Protein AF-0000000084720442 (afdb_homodimer)

pLDDT: mean 83.62, std 16.57, range [26.78, 98.69]

Organism: Cystobacter fuscus (strain ATCC 25194 / DSM 2262 / NBRC 100088 / M29) (NCBI:txid1242864)

Nearest PDB structures (foldseek):
  5vpj-assembly1_D  TM=8.634E-01  e=2.086E-09  Actinomadura verrucosospora
  5vpj-assembly1_A  TM=8.538E-01  e=2.209E-09  Actinomadura verrucosospora
  5vpj-assembly2_G  TM=8.419E-01  e=2.620E-09  Actinomadura verrucosospora
  5vpj-assembly2_F  TM=8.514E-01  e=4.377E-09  Actinomadura verrucosospora
  5vpj-assembly3_L  TM=8.498E-01  e=4.633E-09  Actinomadura verrucosospora

Foldseek 3Di:
DPPPQDWFAWDKDKDFAAPVQADPVQWRDPVCVVVVVVVRVQVLCVVLVVHVVVLVVVQKDKDWDDKDKDFDATDGHGFMKMKIKTWTDDDQQFQKTKMKIWIAGPVPRHTGMIMMTIIGIAHNVPPRDRGDPPVVVVSVVSSRVVRNVHDHDDPVVCVCRVVPHPPD/DPPPQPFFAWDKDKDFAAPVQADPVQWRDPVCVVVVVVVRVQVLCVVLVVHVVVLVVVQKDKDWDDKDKDFDATDGHGFMKMKIKTWTDDDQQFQKTKMKIWIATPVPRHTGMIMMTIIGIAHNVPPRDRGDDPVVVVSVVSSRVVRNVHHHDDPVVCPCRVPPHPPD

Structure (mmCIF, N/CA/C/O backbone):
data_AF-0000000084720442-model_v1
#
loop_
_entity.id
_entity.type
_entity.pdbx_description
1 polymer 'Thioesterase superfamily'
#
loop_
_atom_site.group_PDB
_atom_site.id
_atom_site.type_symbol
_atom_site.label_atom_id
_atom_site.label_alt_id
_atom_site.label_comp_id
_atom_site.label_asym_id
_atom_site.label_entity_id
_atom_site.label_seq_id
_atom_site.pdbx_PDB_ins_code
_atom_site.Cartn_x
_atom_site.Cartn_y
_atom_site.Cartn_z
_atom_site.occupancy
_atom_site.B_iso_or_equiv
_atom_site.auth_seq_id
_atom_site.auth_comp_id
_atom_site.auth_asym_id
_atom_site.auth_atom_id
_atom_site.pdbx_PDB_model_num
ATOM 1 N N . MET A 1 1 ? 3.273 -23.109 18.625 1 28.7 1 MET A N 1
ATOM 2 C CA . MET A 1 1 ? 4.43 -23.203 17.734 1 28.7 1 MET A CA 1
ATOM 3 C C . MET A 1 1 ? 4.387 -22.125 16.656 1 28.7 1 MET A C 1
ATOM 5 O O . MET A 1 1 ? 3.365 -21.953 15.992 1 28.7 1 MET A O 1
ATOM 9 N N . SER A 1 2 ? 4.965 -21 16.734 1 39.41 2 SER A N 1
ATOM 10 C CA . SER A 1 2 ? 5.027 -19.922 15.742 1 39.41 2 SER A CA 1
ATOM 11 C C . SER A 1 2 ? 5.176 -20.469 14.328 1 39.41 2 SER A C 1
ATOM 13 O O . SER A 1 2 ? 6.176 -21.125 14.016 1 39.41 2 SER A O 1
ATOM 15 N N . THR A 1 3 ? 4.277 -21.047 13.766 1 45.84 3 THR A N 1
ATOM 16 C CA . THR A 1 3 ? 4.449 -21.703 12.469 1 45.84 3 THR A CA 1
ATOM 17 C C . THR A 1 3 ? 5.27 -20.828 11.531 1 45.84 3 THR A C 1
ATOM 19 O O . THR A 1 3 ? 4.844 -19.719 11.172 1 45.84 3 THR A O 1
ATOM 22 N N . SER A 1 4 ? 6.551 -20.906 11.711 1 50.69 4 SER A N 1
ATOM 23 C CA . SER A 1 4 ? 7.562 -20.234 10.906 1 50.69 4 SER A CA 1
ATOM 24 C C . SER A 1 4 ? 7.254 -20.344 9.414 1 50.69 4 SER A C 1
ATOM 26 O O . SER A 1 4 ? 7.203 -21.453 8.867 1 50.69 4 SER A O 1
ATOM 28 N N . VAL A 1 5 ? 6.43 -19.406 8.93 1 56.97 5 VAL A N 1
ATOM 29 C CA . VAL A 1 5 ? 6.25 -19.375 7.48 1 56.97 5 VAL A CA 1
ATOM 30 C C . VAL A 1 5 ? 7.598 -19.531 6.785 1 56.97 5 VAL A C 1
ATOM 32 O O . VAL A 1 5 ? 8.547 -18.797 7.082 1 56.97 5 VAL A O 1
ATOM 35 N N . GLN A 1 6 ? 7.852 -20.719 6.281 1 64.62 6 GLN A N 1
ATOM 36 C CA . GLN A 1 6 ? 9.086 -20.969 5.551 1 64.62 6 GLN A CA 1
ATOM 37 C C . GLN A 1 6 ? 9.125 -20.172 4.246 1 64.62 6 GLN A C 1
ATOM 39 O O . GLN A 1 6 ? 8.188 -20.219 3.455 1 64.62 6 GLN A O 1
ATOM 44 N N . VAL A 1 7 ? 9.922 -19.062 4.32 1 68.06 7 VAL A N 1
ATOM 45 C CA . VAL A 1 7 ? 10.102 -18.359 3.053 1 68.06 7 VAL A CA 1
ATOM 46 C C . VAL A 1 7 ? 11.062 -19.141 2.16 1 68.06 7 VAL A C 1
ATOM 48 O O . VAL A 1 7 ? 12.156 -19.516 2.592 1 68.06 7 VAL A O 1
ATOM 51 N N . LEU A 1 8 ? 10.469 -19.609 1.049 1 80.5 8 LEU A N 1
ATOM 52 C CA . LEU A 1 8 ? 11.227 -20.297 0.009 1 80.5 8 LEU A CA 1
ATOM 53 C C . LEU A 1 8 ? 12.141 -19.328 -0.733 1 80.5 8 LEU A C 1
ATOM 55 O O . LEU A 1 8 ? 12.352 -18.203 -0.292 1 80.5 8 LEU A O 1
ATOM 59 N N . GLY A 1 9 ? 12.766 -19.75 -1.812 1 94.5 9 GLY A N 1
ATOM 60 C CA . GLY A 1 9 ? 13.523 -18.891 -2.697 1 94.5 9 GLY A CA 1
ATOM 61 C C . GLY A 1 9 ? 12.688 -17.797 -3.334 1 94.5 9 GLY A C 1
ATOM 62 O O . GLY A 1 9 ? 11.477 -17.734 -3.109 1 94.5 9 GLY A O 1
ATOM 63 N N . TYR A 1 10 ? 13.375 -16.859 -3.877 1 96.5 10 TYR A N 1
ATOM 64 C CA . TYR A 1 10 ? 12.656 -15.758 -4.508 1 96.5 10 TYR A CA 1
ATOM 65 C C . TYR A 1 10 ? 12.938 -15.711 -6.004 1 96.5 10 TYR A C 1
ATOM 67 O O . TYR A 1 10 ? 14.023 -16.094 -6.453 1 96.5 10 TYR A O 1
ATOM 75 N N . HIS A 1 11 ? 11.922 -15.258 -6.793 1 97.25 11 HIS A N 1
ATOM 76 C CA . HIS A 1 11 ? 12.016 -14.969 -8.219 1 97.25 11 HIS A CA 1
ATOM 77 C C . HIS A 1 11 ? 12.32 -13.5 -8.469 1 97.25 11 HIS A C 1
ATOM 79 O O . HIS A 1 11 ? 11.805 -12.625 -7.77 1 97.25 11 HIS A O 1
ATOM 85 N N . GLU A 1 12 ? 13.125 -13.211 -9.469 1 98.44 12 GLU A N 1
ATOM 86 C CA . GLU A 1 12 ? 13.531 -11.836 -9.758 1 98.44 12 GLU A CA 1
ATOM 87 C C . GLU A 1 12 ? 12.891 -11.328 -11.047 1 98.44 12 GLU A C 1
ATOM 89 O O . GLU A 1 12 ? 12.914 -12.016 -12.07 1 98.44 12 GLU A O 1
ATOM 94 N N . THR A 1 13 ? 12.336 -10.211 -10.992 1 98.44 13 THR A N 1
ATOM 95 C CA . THR A 1 13 ? 11.797 -9.492 -12.141 1 98.44 13 THR A CA 1
ATOM 96 C C . THR A 1 13 ? 12.508 -8.148 -12.32 1 98.44 13 THR A C 1
ATOM 98 O O . THR A 1 13 ? 12.398 -7.266 -11.469 1 98.44 13 THR A O 1
ATOM 101 N N . PRO A 1 14 ? 13.195 -7.957 -13.43 1 98.31 14 PRO A N 1
ATOM 102 C CA . PRO A 1 14 ? 13.891 -6.684 -13.664 1 98.31 14 PRO A CA 1
ATOM 103 C C . PRO A 1 14 ? 12.93 -5.531 -13.93 1 98.31 14 PRO A C 1
ATOM 105 O O . PRO A 1 14 ? 11.805 -5.754 -14.391 1 98.31 14 PRO A O 1
ATOM 108 N N . GLY A 1 15 ? 13.422 -4.352 -13.539 1 97.75 15 GLY A N 1
ATOM 109 C CA . GLY A 1 15 ? 12.695 -3.123 -13.812 1 97.75 15 GLY A CA 1
ATOM 110 C C . GLY A 1 15 ? 13.586 -1.896 -13.844 1 97.75 15 GLY A C 1
ATOM 111 O O . GLY A 1 15 ? 14.781 -1.985 -13.555 1 97.75 15 GLY A O 1
ATOM 112 N N . ARG A 1 16 ? 12.977 -0.759 -14.305 1 98.06 16 ARG A N 1
ATOM 113 C CA . ARG A 1 16 ? 13.625 0.551 -14.336 1 98.06 16 ARG A CA 1
ATOM 114 C C . ARG A 1 16 ? 12.633 1.655 -13.969 1 98.06 16 ARG A C 1
ATOM 116 O O . ARG A 1 16 ? 11.492 1.649 -14.438 1 98.06 16 ARG A O 1
ATOM 123 N N . VAL A 1 17 ? 13.156 2.537 -13.148 1 98.31 17 VAL A N 1
ATOM 124 C CA . VAL A 1 17 ? 12.273 3.641 -12.781 1 98.31 17 VAL A CA 1
ATOM 125 C C . VAL A 1 17 ? 12.039 4.539 -13.984 1 98.31 17 VAL A C 1
ATOM 127 O O . VAL A 1 17 ? 12.977 5.125 -14.531 1 98.31 17 VAL A O 1
ATOM 130 N N . ARG A 1 18 ? 10.844 4.746 -14.359 1 97.25 18 ARG A N 1
ATOM 131 C CA . ARG A 1 18 ? 10.469 5.508 -15.547 1 97.25 18 ARG A CA 1
ATOM 132 C C . ARG A 1 18 ? 10.266 6.98 -15.211 1 97.25 18 ARG A C 1
ATOM 134 O O . ARG A 1 18 ? 10.047 7.332 -14.055 1 97.25 18 ARG A O 1
ATOM 141 N N . PHE A 1 19 ? 10.203 7.785 -16.25 1 95.94 19 PHE A N 1
ATOM 142 C CA . PHE A 1 19 ? 10.062 9.234 -16.125 1 95.94 19 PHE A CA 1
ATOM 143 C C . PHE A 1 19 ? 8.766 9.594 -15.422 1 95.94 19 PHE A C 1
ATOM 145 O O . PHE A 1 19 ? 8.742 10.469 -14.555 1 95.94 19 PHE A O 1
ATOM 152 N N . GLY A 1 20 ? 7.648 9.008 -15.695 1 94.75 20 GLY A N 1
ATOM 153 C CA . GLY A 1 20 ? 6.332 9.312 -15.164 1 94.75 20 GLY A CA 1
ATOM 154 C C . GLY A 1 20 ? 6.094 8.727 -13.781 1 94.75 20 GLY A C 1
ATOM 155 O O . GLY A 1 20 ? 5.016 8.891 -13.211 1 94.75 20 GLY A O 1
ATOM 156 N N . GLU A 1 21 ? 7.094 8.109 -13.203 1 96.38 21 GLU A N 1
ATOM 157 C CA . GLU A 1 21 ? 6.898 7.395 -11.953 1 96.38 21 GLU A CA 1
ATOM 158 C C . GLU A 1 21 ? 7.543 8.141 -10.781 1 96.38 21 GLU A C 1
ATOM 160 O O . GLU A 1 21 ? 7.461 7.699 -9.633 1 96.38 21 GLU A O 1
ATOM 165 N N . VAL A 1 22 ? 8.234 9.281 -11.008 1 95.94 22 VAL A N 1
ATOM 166 C CA . VAL A 1 22 ? 8.977 9.945 -9.945 1 95.94 22 VAL A CA 1
ATOM 167 C C . VAL A 1 22 ? 8.195 11.156 -9.453 1 95.94 22 VAL A C 1
ATOM 169 O O . VAL A 1 22 ? 7.363 11.703 -10.18 1 95.94 22 VAL A O 1
ATOM 172 N N . ASP A 1 23 ? 8.391 11.508 -8.211 1 91.81 23 ASP A N 1
ATOM 173 C CA . ASP A 1 23 ? 7.738 12.672 -7.613 1 91.81 23 ASP A CA 1
ATOM 174 C C . ASP A 1 23 ? 8.547 13.938 -7.859 1 91.81 23 ASP A C 1
ATOM 176 O O . ASP A 1 23 ? 9.5 13.93 -8.648 1 91.81 23 ASP A O 1
ATOM 180 N N . ARG A 1 24 ? 8.086 15.031 -7.254 1 86.94 24 ARG A N 1
ATOM 181 C CA . ARG A 1 24 ? 8.688 16.344 -7.484 1 86.94 24 ARG A CA 1
ATOM 182 C C . ARG A 1 24 ? 10.156 16.344 -7.086 1 86.94 24 ARG A C 1
ATOM 184 O O . ARG A 1 24 ? 10.922 17.203 -7.547 1 86.94 24 ARG A O 1
ATOM 191 N N . TYR A 1 25 ? 10.57 15.367 -6.289 1 86 25 TYR A N 1
ATOM 192 C CA . TYR A 1 25 ? 11.953 15.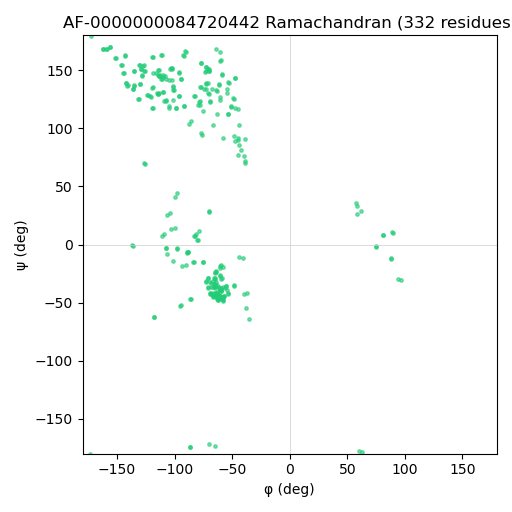328 -5.812 1 86 25 TYR A CA 1
ATOM 193 C C . TYR A 1 25 ? 12.797 14.383 -6.656 1 86 25 TYR A C 1
ATOM 195 O O . TYR A 1 25 ? 14 14.242 -6.43 1 86 25 TYR A O 1
ATOM 203 N N . GLY A 1 26 ? 12.156 13.711 -7.594 1 92.44 26 GLY A N 1
ATOM 204 C CA . GLY A 1 26 ? 12.867 12.812 -8.484 1 92.44 26 GLY A CA 1
ATOM 205 C C . GLY A 1 26 ? 12.961 11.398 -7.949 1 92.44 26 GLY A C 1
ATOM 206 O O . GLY A 1 26 ? 13.742 10.586 -8.461 1 92.44 26 GLY A O 1
ATOM 207 N N . TYR A 1 27 ? 12.258 11.133 -6.93 1 94 27 TYR A N 1
ATOM 208 C CA . TYR A 1 27 ? 12.242 9.797 -6.348 1 94 27 TYR A CA 1
ATOM 209 C C . TYR A 1 27 ? 11.055 8.992 -6.867 1 94 27 TYR A C 1
ATOM 211 O O . TYR A 1 27 ? 10.008 9.555 -7.199 1 94 27 TYR A O 1
ATOM 219 N N . LEU A 1 28 ? 11.258 7.691 -6.977 1 97.25 28 LEU A N 1
ATOM 220 C CA . LEU A 1 28 ? 10.102 6.84 -7.219 1 97.25 28 LEU A CA 1
ATOM 221 C C . LEU A 1 28 ? 8.992 7.129 -6.215 1 97.25 28 LEU A C 1
ATOM 223 O O . LEU A 1 28 ? 9.18 6.969 -5.008 1 97.25 28 LEU A O 1
ATOM 227 N N . TRP A 1 29 ? 7.898 7.539 -6.73 1 96.44 29 TRP A N 1
ATOM 228 C CA . TRP A 1 29 ? 6.742 7.812 -5.883 1 96.44 29 TRP A CA 1
ATOM 229 C C . TRP A 1 29 ? 6.289 6.547 -5.16 1 96.44 29 TRP A C 1
ATOM 231 O O . TRP A 1 29 ? 6.242 5.469 -5.754 1 96.44 29 TRP A O 1
ATOM 241 N N . HIS A 1 30 ? 5.957 6.648 -3.91 1 96.19 30 HIS A N 1
ATOM 242 C CA . HIS A 1 30 ? 5.656 5.5 -3.062 1 96.19 30 HIS A CA 1
ATOM 243 C C . HIS A 1 30 ? 4.469 4.707 -3.607 1 96.19 30 HIS A C 1
ATOM 245 O O . HIS A 1 30 ? 4.383 3.494 -3.406 1 96.19 30 HIS A O 1
ATOM 251 N N . GLY A 1 31 ? 3.604 5.293 -4.297 1 95.62 31 GLY A N 1
ATOM 252 C CA . GLY A 1 31 ? 2.4 4.645 -4.793 1 95.62 31 GLY A CA 1
ATOM 253 C C . GLY A 1 31 ? 2.662 3.717 -5.965 1 95.62 31 GLY A C 1
ATOM 254 O O . GLY A 1 31 ? 1.821 2.879 -6.301 1 95.62 31 GLY A O 1
ATOM 255 N N . HIS A 1 32 ? 3.764 3.814 -6.566 1 96.88 32 HIS A N 1
ATOM 256 C CA . HIS A 1 32 ? 4.031 3.014 -7.754 1 96.88 32 HIS A CA 1
ATOM 257 C C . HIS A 1 32 ? 4.625 1.657 -7.383 1 96.88 32 HIS A C 1
ATOM 259 O O . HIS A 1 32 ? 4.785 0.789 -8.242 1 96.88 32 HIS A O 1
ATOM 265 N N . ALA A 1 33 ? 4.922 1.473 -6.102 1 96.62 33 ALA A N 1
ATOM 266 C CA . ALA A 1 33 ? 5.48 0.201 -5.645 1 96.62 33 ALA A CA 1
ATOM 267 C C . ALA A 1 33 ? 4.582 -0.966 -6.039 1 96.62 33 ALA A C 1
ATOM 269 O O . ALA A 1 33 ? 5.07 -2.029 -6.434 1 96.62 33 ALA A O 1
ATOM 270 N N . LEU A 1 34 ? 3.312 -0.755 -6.012 1 96.88 34 LEU A N 1
ATOM 271 C CA . LEU A 1 34 ? 2.361 -1.84 -6.227 1 96.88 34 LEU A CA 1
ATOM 272 C C . LEU A 1 34 ? 2.371 -2.293 -7.684 1 96.88 34 LEU A C 1
ATOM 274 O O . LEU A 1 34 ? 2.107 -3.461 -7.977 1 96.88 34 LEU A O 1
ATOM 278 N N . ALA A 1 35 ? 2.695 -1.39 -8.594 1 96.81 35 ALA A N 1
ATOM 279 C CA . ALA A 1 35 ? 2.842 -1.796 -9.984 1 96.81 35 ALA A CA 1
ATOM 280 C C . ALA A 1 35 ? 4.008 -2.766 -10.156 1 96.81 35 ALA A C 1
ATOM 282 O O . ALA A 1 35 ? 3.934 -3.703 -10.953 1 96.81 35 ALA A O 1
ATOM 283 N N . TYR A 1 36 ? 5.047 -2.568 -9.406 1 98.19 36 TYR A N 1
ATOM 284 C CA . TYR A 1 36 ? 6.184 -3.482 -9.438 1 98.19 36 TYR A CA 1
ATOM 285 C C . TYR A 1 36 ? 5.812 -4.832 -8.836 1 98.19 36 TYR A C 1
ATOM 287 O O . TYR A 1 36 ? 6.215 -5.879 -9.352 1 98.19 36 TYR A O 1
ATOM 295 N N . PHE A 1 37 ? 5.066 -4.758 -7.742 1 97.81 37 PHE A N 1
ATOM 296 C CA . PHE A 1 37 ? 4.59 -6 -7.145 1 97.81 37 PHE A CA 1
ATOM 297 C C . PHE A 1 37 ? 3.76 -6.801 -8.141 1 97.81 37 PHE A C 1
ATOM 299 O O . PHE A 1 37 ? 3.947 -8.008 -8.289 1 97.81 37 PHE A O 1
ATOM 306 N N . GLU A 1 38 ? 2.863 -6.152 -8.773 1 95.94 38 GLU A N 1
ATOM 307 C CA . GLU A 1 38 ? 1.99 -6.816 -9.734 1 95.94 38 GLU A CA 1
ATOM 308 C C . GLU A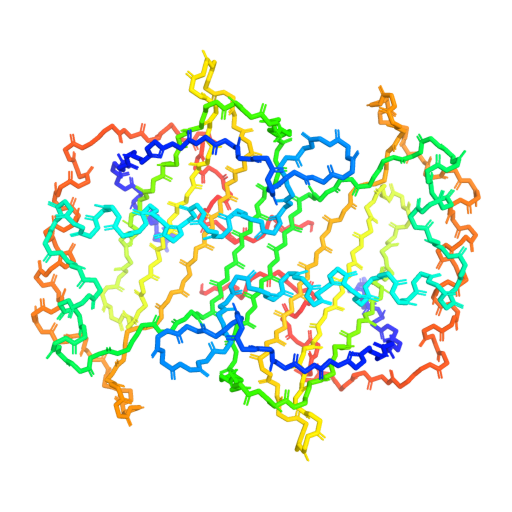 1 38 ? 2.793 -7.414 -10.891 1 95.94 38 GLU A C 1
ATOM 310 O O . GLU A 1 38 ? 2.529 -8.539 -11.32 1 95.94 38 GLU A O 1
ATOM 315 N N . ALA A 1 39 ? 3.723 -6.676 -11.406 1 96.31 39 ALA A N 1
ATOM 316 C CA . ALA A 1 39 ? 4.57 -7.168 -12.484 1 96.31 39 ALA A CA 1
ATOM 317 C C . ALA A 1 39 ? 5.336 -8.414 -12.055 1 96.31 39 ALA A C 1
ATOM 319 O O . ALA A 1 39 ? 5.496 -9.359 -12.836 1 96.31 39 ALA A O 1
ATOM 320 N N . ALA A 1 40 ? 5.797 -8.406 -10.844 1 97.31 40 ALA A N 1
ATOM 321 C CA . ALA A 1 40 ? 6.543 -9.555 -10.328 1 97.31 40 ALA A CA 1
ATOM 322 C C . ALA A 1 40 ? 5.641 -10.781 -10.195 1 97.31 40 ALA A C 1
ATOM 324 O O . ALA A 1 40 ? 6.055 -11.898 -10.516 1 97.31 40 ALA A O 1
ATOM 325 N N . ARG A 1 41 ? 4.465 -10.586 -9.664 1 94.75 41 ARG A N 1
ATOM 326 C CA . ARG A 1 41 ? 3.523 -11.695 -9.586 1 94.75 41 ARG A CA 1
ATOM 327 C C . ARG A 1 41 ? 3.246 -12.273 -10.977 1 94.75 41 ARG A C 1
ATOM 329 O O . ARG A 1 41 ? 3.221 -13.5 -11.148 1 94.75 41 ARG A O 1
ATOM 336 N N . ALA A 1 42 ? 3.039 -11.422 -11.953 1 92.94 42 ALA A N 1
ATOM 337 C CA . ALA A 1 42 ? 2.775 -11.859 -13.32 1 92.94 42 ALA A CA 1
ATOM 338 C C . ALA A 1 42 ? 3.971 -12.617 -13.891 1 92.94 42 ALA A C 1
ATOM 340 O O . ALA A 1 42 ? 3.803 -13.641 -14.562 1 92.94 42 ALA A O 1
ATOM 341 N N . ASP A 1 43 ? 5.125 -12.117 -13.641 1 95.5 43 ASP A N 1
ATOM 342 C CA . ASP A 1 43 ? 6.348 -12.758 -14.117 1 95.5 43 ASP A CA 1
ATOM 343 C C . ASP A 1 43 ? 6.512 -14.148 -13.516 1 95.5 43 ASP A C 1
ATOM 345 O O . ASP A 1 43 ? 6.805 -15.109 -14.227 1 95.5 43 ASP A O 1
ATOM 349 N N . LEU A 1 44 ? 6.34 -14.25 -12.227 1 94.25 44 LEU A N 1
ATOM 350 C CA . LEU A 1 44 ? 6.395 -15.539 -11.539 1 94.25 44 LEU A CA 1
ATOM 351 C C . LEU A 1 44 ? 5.363 -16.5 -12.117 1 94.25 44 LEU A C 1
ATOM 353 O O . LEU A 1 44 ? 5.664 -17.672 -12.344 1 94.25 44 LEU A O 1
ATOM 357 N N . ALA A 1 45 ? 4.188 -16.016 -12.305 1 90.19 45 ALA A N 1
ATOM 358 C CA . ALA A 1 45 ? 3.123 -16.828 -12.875 1 90.19 45 ALA A CA 1
ATOM 359 C C . ALA A 1 45 ? 3.514 -17.359 -14.25 1 90.19 45 ALA A C 1
ATOM 361 O O . ALA A 1 45 ? 3.285 -18.531 -14.562 1 90.19 45 ALA A O 1
ATOM 362 N N . ARG A 1 46 ? 4.051 -16.5 -15.086 1 89.94 46 ARG A N 1
ATOM 363 C CA . ARG A 1 46 ? 4.469 -16.891 -16.422 1 89.94 46 ARG A CA 1
ATOM 364 C C . ARG A 1 46 ? 5.535 -17.984 -16.359 1 89.94 46 ARG A C 1
ATOM 366 O O . ARG A 1 46 ? 5.52 -18.922 -17.156 1 89.94 46 ARG A O 1
ATOM 373 N N . ARG A 1 47 ? 6.367 -17.828 -15.438 1 90.56 47 ARG A N 1
ATOM 374 C CA . ARG A 1 47 ? 7.461 -18.781 -15.289 1 90.56 47 ARG A CA 1
ATOM 375 C C . ARG A 1 47 ? 6.941 -20.156 -14.844 1 90.56 47 ARG A C 1
ATOM 377 O O . ARG A 1 47 ? 7.484 -21.188 -15.234 1 90.56 47 ARG A O 1
ATOM 384 N N . THR A 1 48 ? 5.863 -20.156 -14.047 1 87.19 48 THR A N 1
ATOM 385 C CA . THR A 1 48 ? 5.391 -21.391 -13.438 1 87.19 48 THR A CA 1
ATOM 386 C C . THR A 1 48 ? 4.082 -21.844 -14.078 1 87.19 48 THR A C 1
ATOM 388 O O . THR A 1 48 ? 3.43 -22.766 -13.586 1 87.19 48 THR A O 1
ATOM 391 N N . ARG A 1 49 ? 3.654 -21.25 -15.133 1 74.5 49 ARG A N 1
ATOM 392 C CA . ARG A 1 49 ? 2.42 -21.547 -15.852 1 74.5 49 ARG A CA 1
ATOM 393 C C . ARG A 1 49 ? 1.205 -21.391 -14.945 1 74.5 49 ARG A C 1
ATOM 395 O O . ARG A 1 49 ? 0.293 -22.219 -14.961 1 74.5 49 ARG A O 1
ATOM 402 N N . LEU A 1 50 ? 1.305 -20.531 -13.891 1 66.12 50 LEU A N 1
ATOM 403 C CA . LEU A 1 50 ? 0.204 -20.109 -13.023 1 66.12 50 LEU A CA 1
ATOM 404 C C . LEU A 1 50 ? -0.343 -18.75 -13.445 1 66.12 50 LEU A C 1
ATOM 406 O O . LEU A 1 50 ? -0.786 -17.969 -12.609 1 66.12 50 LEU A O 1
ATOM 410 N N . SER A 1 51 ? -0.525 -18.547 -14.695 1 61.19 51 SER A N 1
ATOM 411 C CA . SER A 1 51 ? -0.935 -17.203 -15.07 1 61.19 51 SER A CA 1
ATOM 412 C C . SER A 1 51 ? -2.342 -16.891 -14.57 1 61.19 51 SER A C 1
ATOM 414 O O . SER A 1 51 ? -3.162 -17.797 -14.414 1 61.19 51 SER A O 1
ATOM 416 N N . VAL A 1 52 ? -2.418 -15.695 -13.984 1 56.84 52 VAL A N 1
ATOM 417 C CA . VAL A 1 52 ? -3.723 -15.188 -13.57 1 56.84 52 VAL A CA 1
ATOM 418 C C . VAL A 1 52 ? -4.781 -15.594 -14.594 1 56.84 52 VAL A C 1
ATOM 420 O O . VAL A 1 52 ? -5.895 -15.984 -14.227 1 56.84 52 VAL A O 1
ATOM 423 N N . SER A 1 53 ? -4.391 -15.477 -15.797 1 57.41 53 SER A N 1
ATOM 424 C CA . SER A 1 53 ? -5.301 -15.867 -16.859 1 57.41 53 SER A CA 1
ATOM 425 C C . SER A 1 53 ? -5.758 -17.312 -16.703 1 57.41 53 SER A C 1
ATOM 427 O O . SER A 1 53 ? -6.918 -17.641 -16.953 1 57.41 53 SER A O 1
ATOM 429 N N . GLU A 1 54 ? -4.855 -18.125 -16.266 1 61.47 54 GLU A N 1
ATOM 430 C CA . GLU A 1 54 ? -5.219 -19.531 -16.078 1 61.47 54 GLU A CA 1
ATOM 431 C C . GLU A 1 54 ? -6.113 -19.703 -14.859 1 61.47 54 GLU A C 1
ATOM 433 O O . GLU A 1 54 ? -6.992 -20.578 -14.852 1 61.47 54 GLU A O 1
ATOM 438 N N . LEU A 1 55 ? -5.801 -18.812 -13.953 1 61.81 55 LEU A N 1
ATOM 439 C CA . LEU A 1 55 ? -6.668 -18.844 -12.781 1 61.81 55 LEU A CA 1
ATOM 440 C C . LEU A 1 55 ? -8.086 -18.422 -13.148 1 61.81 55 LEU A C 1
ATOM 442 O O . LEU A 1 55 ? -9.062 -18.984 -12.648 1 61.81 55 LEU A O 1
ATOM 446 N N . LEU A 1 56 ? -8.086 -17.5 -14.023 1 59.19 56 LEU A N 1
ATOM 447 C CA . LEU A 1 56 ? -9.375 -17.047 -14.523 1 59.19 56 LEU A CA 1
ATOM 448 C C . LEU A 1 56 ? -10.102 -18.156 -15.266 1 59.19 56 LEU A C 1
ATOM 450 O O . LEU A 1 56 ? -11.328 -18.234 -15.219 1 59.19 56 LEU A O 1
ATOM 454 N N . GLU A 1 57 ? -9.414 -18.984 -15.883 1 59.66 57 GLU A N 1
ATOM 455 C CA . GLU A 1 57 ? -10.008 -20.109 -16.578 1 59.66 57 GLU A CA 1
ATOM 456 C C . GLU A 1 57 ? -10.773 -21.016 -15.617 1 59.66 57 GLU A C 1
ATOM 458 O O . GLU A 1 57 ? -11.734 -21.688 -16.016 1 59.66 57 GLU A O 1
ATOM 463 N N . PHE A 1 58 ? -10.445 -20.891 -14.453 1 64.75 58 PHE A N 1
ATOM 464 C CA . PHE A 1 58 ? -11.102 -21.719 -13.453 1 64.75 58 PHE A CA 1
ATOM 465 C C . PHE A 1 58 ? -12.188 -20.953 -12.727 1 64.75 58 PHE A C 1
ATOM 467 O O . PHE A 1 58 ? -12.688 -21.391 -11.695 1 64.75 58 PHE A O 1
ATOM 474 N N . ASN A 1 59 ? -12.531 -19.875 -13.281 1 72.31 59 ASN A N 1
ATOM 475 C CA . ASN A 1 59 ? -13.578 -19.047 -12.719 1 72.31 59 ASN A CA 1
ATOM 476 C C . ASN A 1 59 ? -13.25 -18.625 -11.289 1 72.31 59 ASN A C 1
ATOM 478 O O . ASN A 1 59 ? -14.102 -18.703 -10.398 1 72.31 59 ASN A O 1
ATOM 482 N N . LEU A 1 60 ? -11.953 -18.469 -11.141 1 77 60 LEU A N 1
ATOM 483 C CA . LEU A 1 60 ? -11.523 -18.047 -9.812 1 77 60 LEU A CA 1
ATOM 484 C C . LEU A 1 60 ? -11.18 -16.562 -9.789 1 77 60 LEU A C 1
ATOM 486 O O . LEU A 1 60 ? -10.789 -16 -10.812 1 77 60 LEU A O 1
ATOM 490 N N . ALA A 1 61 ? -11.547 -15.961 -8.688 1 80.31 61 ALA A N 1
ATOM 491 C CA . ALA A 1 61 ? -11.125 -14.594 -8.391 1 80.31 61 ALA A CA 1
ATOM 492 C C . ALA A 1 61 ? -10.078 -14.57 -7.285 1 80.31 61 ALA A C 1
ATOM 494 O O . ALA A 1 61 ? -10.102 -15.406 -6.379 1 80.31 61 ALA A O 1
ATOM 495 N N . VAL A 1 62 ? -9.164 -13.672 -7.465 1 84.88 62 VAL A N 1
ATOM 496 C CA . VAL A 1 62 ? -8.109 -13.555 -6.461 1 84.88 62 VAL A CA 1
ATOM 497 C C . VAL A 1 62 ? -8.031 -12.109 -5.961 1 84.88 62 VAL A C 1
ATOM 499 O O . VAL A 1 62 ? -7.023 -11.438 -6.16 1 84.88 62 VAL A O 1
ATOM 502 N N . PRO A 1 63 ? -9.031 -11.688 -5.23 1 89.25 63 PRO A N 1
ATOM 503 C CA . PRO A 1 63 ? -9.039 -10.297 -4.762 1 89.25 63 PRO A CA 1
ATOM 504 C C . PRO A 1 63 ? -7.973 -10.031 -3.697 1 89.25 63 PRO A C 1
ATOM 506 O O . PRO A 1 63 ? -7.602 -10.938 -2.947 1 89.25 63 PRO A O 1
ATOM 509 N N . MET A 1 64 ? -7.527 -8.805 -3.736 1 94.5 64 MET A N 1
ATOM 510 C CA . MET A 1 64 ? -6.613 -8.367 -2.688 1 94.5 64 MET A CA 1
ATOM 511 C C . MET A 1 64 ? -7.336 -8.227 -1.354 1 94.5 64 MET A C 1
ATOM 513 O O . MET A 1 64 ? -8.391 -7.594 -1.276 1 94.5 64 MET A O 1
ATOM 517 N N . VAL A 1 65 ? -6.797 -8.805 -0.318 1 93 65 VAL A N 1
ATOM 518 C CA . VAL A 1 65 ? -7.344 -8.695 1.031 1 93 65 VAL A CA 1
ATOM 519 C C . VAL A 1 65 ? -6.648 -7.562 1.781 1 93 65 VAL A C 1
ATOM 521 O O . VAL A 1 65 ? -7.309 -6.688 2.344 1 93 65 VAL A O 1
ATOM 524 N N . ASP A 1 66 ? -5.328 -7.613 1.78 1 94.06 66 ASP A N 1
ATOM 525 C CA . ASP A 1 66 ? -4.555 -6.531 2.389 1 94.06 66 ASP A CA 1
ATOM 526 C C . ASP A 1 66 ? -3.125 -6.512 1.856 1 94.06 66 ASP A C 1
ATOM 528 O O . ASP A 1 66 ? -2.713 -7.422 1.133 1 94.06 66 ASP A O 1
ATOM 532 N N . LEU A 1 67 ? -2.473 -5.434 2.186 1 94.44 67 LEU A N 1
ATOM 533 C CA . LEU A 1 67 ? -1.059 -5.32 1.846 1 94.44 67 LEU A CA 1
ATOM 534 C C . LEU A 1 67 ? -0.33 -4.426 2.84 1 94.44 67 LEU A C 1
ATOM 536 O O . LEU A 1 67 ? -0.963 -3.662 3.574 1 94.44 67 LEU A O 1
ATOM 540 N N . TRP A 1 68 ? 0.927 -4.598 2.838 1 93.62 68 TRP A N 1
ATOM 541 C CA . TRP A 1 68 ? 1.839 -3.816 3.666 1 93.62 68 TRP A CA 1
ATOM 542 C C . TRP A 1 68 ? 3.135 -3.52 2.918 1 93.62 68 TRP A C 1
ATOM 544 O O . TRP A 1 68 ? 3.684 -4.395 2.244 1 93.62 68 TRP A O 1
ATOM 554 N N . ILE A 1 69 ? 3.596 -2.283 3.086 1 95.75 69 ILE A N 1
ATOM 555 C CA . ILE A 1 69 ? 4.863 -1.895 2.48 1 95.75 69 ILE A CA 1
ATOM 556 C C . ILE A 1 69 ? 5.703 -1.12 3.496 1 95.75 69 ILE A C 1
ATOM 558 O O . ILE A 1 69 ? 5.184 -0.268 4.219 1 95.75 69 ILE A O 1
ATOM 562 N N . GLU A 1 70 ? 6.926 -1.414 3.545 1 95.44 70 GLU A N 1
ATOM 563 C CA . GLU A 1 70 ? 7.93 -0.627 4.254 1 95.44 70 GLU A CA 1
ATOM 564 C C . GLU A 1 70 ? 8.93 -0.01 3.281 1 95.44 70 GLU A C 1
ATOM 566 O O . GLU A 1 70 ? 9.523 -0.714 2.459 1 95.44 70 GLU A O 1
ATOM 571 N N . TYR A 1 71 ? 9.109 1.265 3.461 1 96.19 71 TYR A N 1
ATOM 572 C CA . TYR A 1 71 ? 10.031 1.986 2.592 1 96.19 71 TYR A CA 1
ATOM 573 C C . TYR A 1 71 ? 11.367 2.213 3.287 1 96.19 71 TYR A C 1
ATOM 575 O O . TYR A 1 71 ? 11.406 2.639 4.441 1 96.19 71 TYR A O 1
ATOM 583 N N . LYS A 1 72 ? 12.453 1.986 2.539 1 95.12 72 LYS A N 1
ATOM 584 C CA . LYS A 1 72 ? 13.781 2.008 3.158 1 95.12 72 LYS A CA 1
ATOM 585 C C . LYS A 1 72 ? 14.648 3.109 2.559 1 95.12 72 LYS A C 1
ATOM 587 O O . LYS A 1 72 ? 15.078 4.02 3.27 1 95.12 72 LYS A O 1
ATOM 592 N N . LYS A 1 73 ? 14.922 3.002 1.258 1 95.75 73 LYS A N 1
ATOM 593 C CA . LYS A 1 73 ? 15.75 3.975 0.553 1 95.75 73 LYS A CA 1
ATOM 594 C C . LYS A 1 73 ? 15.062 4.473 -0.714 1 95.75 73 LYS A C 1
ATOM 596 O O . LYS A 1 73 ? 14.297 3.734 -1.338 1 95.75 73 LYS A O 1
ATOM 601 N N . PRO A 1 74 ? 15.406 5.699 -1.05 1 95.19 74 PRO A N 1
ATOM 602 C CA . PRO A 1 74 ? 14.805 6.207 -2.283 1 95.19 74 PRO A CA 1
ATOM 603 C C . PRO A 1 74 ? 15.398 5.578 -3.537 1 95.19 74 PRO A C 1
ATOM 605 O O . PRO A 1 74 ? 16.547 5.105 -3.512 1 95.19 74 PRO A O 1
ATOM 608 N N . ALA A 1 75 ? 14.594 5.457 -4.562 1 97.5 75 ALA A N 1
ATOM 609 C CA . ALA A 1 75 ? 15.039 5.133 -5.914 1 97.5 75 ALA A CA 1
ATOM 610 C C . ALA A 1 75 ? 14.812 6.309 -6.859 1 97.5 75 ALA A C 1
ATOM 612 O O . ALA A 1 75 ? 13.797 7.004 -6.77 1 97.5 75 ALA A O 1
ATOM 613 N N . HIS A 1 76 ? 15.727 6.488 -7.828 1 96.88 76 HIS A N 1
ATOM 614 C CA . HIS A 1 76 ? 15.688 7.641 -8.719 1 96.88 76 HIS A CA 1
ATOM 615 C C . HIS A 1 76 ? 15.32 7.227 -10.141 1 96.88 76 HIS A C 1
ATOM 617 O O . HIS A 1 76 ? 15.445 6.055 -10.5 1 96.88 76 HIS A O 1
ATOM 623 N N . GLU A 1 77 ? 14.945 8.25 -10.844 1 97.12 77 GLU A N 1
ATOM 624 C CA . GLU A 1 77 ? 14.656 8.031 -12.258 1 97.12 77 GLU A CA 1
ATOM 625 C C . GLU A 1 77 ? 15.828 7.344 -12.953 1 97.12 77 GLU A C 1
ATOM 627 O O . GLU A 1 77 ? 16.984 7.656 -12.68 1 97.12 77 GLU A O 1
ATOM 632 N N . ASP A 1 78 ? 15.445 6.41 -13.812 1 97.19 78 ASP A N 1
ATOM 633 C CA . ASP A 1 78 ? 16.359 5.707 -14.711 1 97.19 78 ASP A CA 1
ATOM 634 C C . ASP A 1 78 ? 17.188 4.68 -13.953 1 97.19 78 ASP A C 1
ATOM 636 O O . ASP A 1 78 ? 17.984 3.951 -14.555 1 97.19 78 ASP A O 1
ATOM 640 N N . GLU A 1 79 ? 17.016 4.586 -12.711 1 97.94 79 GLU A N 1
ATOM 641 C CA . GLU A 1 79 ? 17.734 3.557 -11.961 1 97.94 79 GLU A CA 1
ATOM 642 C C . GLU A 1 79 ? 17.156 2.172 -12.234 1 97.94 79 GLU A C 1
ATOM 644 O O . GLU A 1 79 ? 15.938 2.014 -12.352 1 97.94 79 GLU A O 1
ATOM 649 N N . GLU A 1 80 ? 18.047 1.221 -12.375 1 98.5 80 GLU A N 1
ATOM 650 C CA . GLU A 1 80 ? 17.641 -0.167 -12.578 1 98.5 80 GLU A CA 1
ATOM 651 C C . GLU A 1 80 ? 17.328 -0.85 -11.258 1 98.5 80 GLU A C 1
ATOM 653 O O . GLU A 1 80 ? 18.125 -0.823 -10.32 1 98.5 80 GLU A O 1
ATOM 658 N N . LEU A 1 81 ? 16.125 -1.452 -11.203 1 98.69 81 LEU A N 1
ATOM 659 C CA . LEU A 1 81 ? 15.656 -2.148 -10.016 1 98.69 81 LEU A CA 1
ATOM 660 C C . LEU A 1 81 ? 15.398 -3.623 -10.312 1 98.69 81 LEU A C 1
ATOM 662 O O . LEU A 1 81 ? 15.289 -4.016 -11.477 1 98.69 81 LEU A O 1
ATOM 666 N N . VAL A 1 82 ? 15.336 -4.434 -9.242 1 98.69 82 VAL A N 1
ATOM 667 C CA . VAL A 1 82 ? 14.891 -5.824 -9.312 1 98.69 82 VAL A CA 1
ATOM 668 C C . VAL A 1 82 ? 13.859 -6.086 -8.219 1 98.69 82 VAL A C 1
ATOM 670 O O . VAL A 1 82 ? 14.086 -5.773 -7.047 1 98.69 82 VAL A O 1
ATOM 673 N N . THR A 1 83 ? 12.75 -6.559 -8.656 1 98.62 83 THR A N 1
ATOM 674 C CA . THR A 1 83 ? 11.75 -6.996 -7.688 1 98.62 83 THR A CA 1
ATOM 675 C C . THR A 1 83 ? 11.914 -8.484 -7.379 1 98.62 83 THR A C 1
ATOM 677 O O . THR A 1 83 ? 11.836 -9.32 -8.281 1 98.62 83 THR A O 1
ATOM 680 N N . GLN A 1 84 ? 12.18 -8.727 -6.113 1 98 84 GLN A N 1
ATOM 681 C CA . GLN A 1 84 ? 12.242 -10.094 -5.609 1 98 84 GLN A CA 1
ATOM 682 C C . GLN A 1 84 ? 10.906 -10.508 -4.984 1 98 84 GLN A C 1
ATOM 684 O O . GLN A 1 84 ? 10.383 -9.805 -4.121 1 98 84 GLN A O 1
ATOM 689 N N . ILE A 1 85 ? 10.383 -11.656 -5.441 1 96.62 85 ILE A N 1
ATOM 690 C CA . ILE A 1 85 ? 9.07 -12.086 -4.957 1 96.62 85 ILE A CA 1
ATOM 691 C C . ILE A 1 85 ? 9.141 -13.539 -4.5 1 96.62 85 ILE A C 1
ATOM 693 O O . ILE A 1 85 ? 9.797 -14.367 -5.137 1 96.62 85 ILE A O 1
ATOM 697 N N . SER A 1 86 ? 8.516 -13.82 -3.402 1 94.62 86 SER A N 1
ATOM 698 C CA . SER A 1 86 ? 8.336 -15.18 -2.914 1 94.62 86 SER A CA 1
ATOM 699 C C . SER A 1 86 ? 6.883 -15.453 -2.541 1 94.62 86 SER A C 1
ATOM 701 O O . SER A 1 86 ? 6.109 -14.523 -2.314 1 94.62 86 SER A O 1
ATOM 703 N N . LEU A 1 87 ? 6.547 -16.688 -2.607 1 91.12 87 LEU A N 1
ATOM 704 C CA . LEU A 1 87 ? 5.238 -17.172 -2.16 1 91.12 87 LEU A CA 1
ATOM 705 C C . LEU A 1 87 ? 5.355 -17.891 -0.824 1 91.12 87 LEU A C 1
ATOM 707 O O . LEU A 1 87 ? 5.992 -18.953 -0.738 1 91.12 87 LEU A O 1
ATOM 711 N N . LEU A 1 88 ? 4.668 -17.312 0.167 1 87.06 88 LEU A N 1
ATOM 712 C CA . LEU A 1 88 ? 4.777 -17.891 1.5 1 87.06 88 LEU A CA 1
ATOM 713 C C . LEU A 1 88 ? 3.938 -19.156 1.611 1 87.06 88 LEU A C 1
ATOM 715 O O . LEU A 1 88 ? 2.809 -19.203 1.114 1 87.06 88 LEU A O 1
ATOM 719 N N . ARG A 1 89 ? 4.57 -20.141 2.211 1 77.88 89 ARG A N 1
ATOM 720 C CA . ARG A 1 89 ? 3.846 -21.391 2.426 1 77.88 89 ARG A CA 1
ATOM 721 C C . ARG A 1 89 ? 3.029 -21.344 3.713 1 77.88 89 ARG A C 1
ATOM 723 O O . ARG A 1 89 ? 3.559 -21 4.777 1 77.88 89 ARG A O 1
ATOM 730 N N . GLN A 1 90 ? 1.721 -21.219 3.586 1 69.5 90 GLN A N 1
ATOM 731 C CA . GLN A 1 90 ? 0.834 -21.25 4.746 1 69.5 90 GLN A CA 1
ATOM 732 C C . GLN A 1 90 ? 0.104 -22.578 4.852 1 69.5 90 GLN A C 1
ATOM 734 O O . GLN A 1 90 ? 0.013 -23.328 3.869 1 69.5 90 GLN A O 1
ATOM 739 N N . PRO A 1 91 ? -0.194 -22.875 6.172 1 58.81 91 PRO A N 1
ATOM 740 C CA . PRO A 1 91 ? -0.998 -24.094 6.27 1 58.81 91 PRO A CA 1
ATOM 741 C C . PRO A 1 91 ? -2.254 -24.047 5.402 1 58.81 91 PRO A C 1
ATOM 743 O O . PRO A 1 91 ? -2.842 -22.969 5.223 1 58.81 91 PRO A O 1
ATOM 746 N N . LEU A 1 92 ? -2.359 -24.906 4.289 1 54.78 92 LEU A N 1
ATOM 747 C CA . LEU A 1 92 ? -3.248 -25.047 3.143 1 54.78 92 LEU A CA 1
ATOM 748 C C . LEU A 1 92 ? -4.703 -24.828 3.551 1 54.78 92 LEU A C 1
ATOM 750 O O . LEU A 1 92 ? -5.578 -24.688 2.695 1 54.78 92 LEU A O 1
ATOM 754 N N . ARG A 1 93 ? -5.078 -24.781 4.785 1 57.75 93 ARG A N 1
ATOM 755 C CA . ARG A 1 93 ? -6.52 -24.797 5.02 1 57.75 93 ARG A CA 1
ATOM 756 C C . ARG A 1 93 ? -7.113 -23.406 4.844 1 57.75 93 ARG A C 1
ATOM 758 O O . ARG A 1 93 ? -8.305 -23.203 5.066 1 57.75 93 ARG A O 1
ATOM 765 N N . THR A 1 94 ? -6.203 -22.469 4.312 1 64.44 94 THR A N 1
ATOM 766 C CA . THR A 1 94 ? -6.828 -21.172 4.145 1 64.44 94 THR A CA 1
ATOM 767 C C . THR A 1 94 ? -6.82 -20.75 2.678 1 64.44 94 THR A C 1
ATOM 769 O O . THR A 1 94 ? -5.887 -21.062 1.939 1 64.44 94 THR A O 1
ATOM 772 N N . PRO A 1 95 ? -7.934 -20.234 2.164 1 78.19 95 PRO A N 1
ATOM 773 C CA . PRO A 1 95 ? -8.031 -19.797 0.768 1 78.19 95 PRO A CA 1
ATOM 774 C C . PRO A 1 95 ? -7.219 -18.547 0.482 1 78.19 95 PRO A C 1
ATOM 776 O O . PRO A 1 95 ? -7.57 -17.766 -0.411 1 78.19 95 PRO A O 1
ATOM 779 N N . PHE A 1 96 ? -6.066 -18.391 1.306 1 82.5 96 PHE A N 1
ATOM 780 C CA . PHE A 1 96 ? -5.281 -17.172 1.127 1 82.5 96 PHE A CA 1
ATOM 781 C C . PHE A 1 96 ? -3.922 -17.5 0.512 1 82.5 96 PHE A C 1
ATOM 783 O O . PHE A 1 96 ? -3.322 -18.531 0.819 1 82.5 96 PHE A O 1
ATOM 790 N N . ILE A 1 97 ? -3.537 -16.609 -0.322 1 85.75 97 ILE A N 1
ATOM 791 C CA . ILE A 1 97 ? -2.189 -16.609 -0.88 1 85.75 97 ILE A CA 1
ATOM 792 C C . ILE A 1 97 ? -1.442 -15.359 -0.412 1 85.75 97 ILE A C 1
ATOM 794 O O . ILE A 1 97 ? -1.971 -14.25 -0.483 1 85.75 97 ILE A O 1
ATOM 798 N N . GLN A 1 98 ? -0.228 -15.602 0.092 1 90.12 98 GLN A N 1
ATOM 799 C CA . GLN A 1 98 ? 0.568 -14.484 0.587 1 90.12 98 GLN A CA 1
ATOM 800 C C . GLN A 1 98 ? 1.902 -14.391 -0.148 1 90.12 98 GLN A C 1
ATOM 802 O O . GLN A 1 98 ? 2.654 -15.367 -0.208 1 90.12 98 GLN A O 1
ATOM 807 N N . PHE A 1 99 ? 2.131 -13.195 -0.647 1 92.88 99 PHE A N 1
ATOM 808 C CA . PHE A 1 99 ? 3.404 -12.93 -1.305 1 92.88 99 PHE A CA 1
ATOM 809 C C . PHE A 1 99 ? 4.258 -11.984 -0.47 1 92.88 99 PHE A C 1
ATOM 811 O O . PHE A 1 99 ? 3.73 -11.07 0.175 1 92.88 99 PHE A O 1
ATOM 818 N N . ALA A 1 100 ? 5.516 -12.242 -0.518 1 94.31 100 ALA A N 1
ATOM 819 C CA . ALA A 1 100 ? 6.508 -11.328 0.036 1 94.31 100 ALA A CA 1
ATOM 820 C C . ALA A 1 100 ? 7.375 -10.727 -1.066 1 94.31 100 ALA A C 1
ATOM 822 O O . ALA A 1 100 ? 7.734 -11.414 -2.025 1 94.31 100 ALA A O 1
ATOM 823 N N . TYR A 1 101 ? 7.754 -9.469 -0.849 1 96.31 101 TYR A N 1
ATOM 824 C CA . TYR A 1 101 ? 8.492 -8.75 -1.882 1 96.31 101 TYR A CA 1
ATOM 825 C C . TYR A 1 101 ? 9.672 -7.992 -1.283 1 96.31 101 TYR A C 1
ATOM 827 O O . TYR A 1 101 ? 9.594 -7.492 -0.16 1 96.31 101 TYR A O 1
ATOM 835 N N . ARG A 1 102 ? 10.664 -7.863 -2.057 1 97 102 ARG A N 1
ATOM 836 C CA . ARG A 1 102 ? 11.727 -6.871 -1.895 1 97 102 ARG A CA 1
ATOM 837 C C . ARG A 1 102 ? 12.07 -6.215 -3.227 1 97 102 ARG A C 1
ATOM 839 O O . ARG A 1 102 ? 12.164 -6.895 -4.254 1 97 102 ARG A O 1
ATOM 846 N N . ILE A 1 103 ? 12.18 -4.941 -3.242 1 98.31 103 ILE A N 1
ATOM 847 C CA . ILE A 1 103 ? 12.727 -4.234 -4.395 1 98.31 103 ILE A CA 1
ATOM 848 C C . ILE A 1 103 ? 14.125 -3.703 -4.055 1 98.31 103 ILE A C 1
ATOM 850 O O . ILE A 1 103 ? 14.297 -2.977 -3.072 1 98.31 103 ILE A O 1
ATOM 854 N N . VAL A 1 104 ? 15.062 -4.094 -4.871 1 98.31 104 VAL A N 1
ATOM 855 C CA . VAL A 1 104 ? 16.453 -3.715 -4.613 1 98.31 104 VAL A CA 1
ATOM 856 C C . VAL A 1 104 ? 17.047 -3.062 -5.855 1 98.31 104 VAL A C 1
ATOM 858 O O . VAL A 1 104 ? 16.594 -3.307 -6.973 1 98.31 104 VAL A O 1
ATOM 861 N N . LYS A 1 105 ? 18.031 -2.227 -5.641 1 98.31 105 LYS A N 1
ATOM 862 C CA . LYS A 1 105 ? 18.797 -1.658 -6.754 1 98.31 105 LYS A CA 1
ATOM 863 C C . LYS A 1 105 ? 19.719 -2.695 -7.371 1 98.31 105 LYS A C 1
ATOM 865 O O . LYS A 1 105 ? 20.438 -3.406 -6.652 1 98.31 105 LYS A O 1
ATOM 870 N N . LEU A 1 106 ? 19.703 -2.74 -8.633 1 97.56 106 LEU A N 1
ATOM 871 C CA . LEU A 1 106 ? 20.547 -3.707 -9.32 1 97.56 106 LEU A CA 1
ATOM 872 C C . LEU A 1 106 ? 22.031 -3.4 -9.102 1 97.56 106 LEU A C 1
ATOM 874 O O . LEU A 1 106 ? 22.844 -4.316 -8.984 1 97.56 106 LEU A O 1
ATOM 878 N N . GLN A 1 107 ? 22.328 -2.127 -9.008 1 96.31 107 GLN A N 1
ATOM 879 C CA . GLN A 1 107 ? 23.719 -1.664 -8.961 1 96.31 107 GLN A CA 1
ATOM 880 C C . GLN A 1 107 ? 24.422 -2.143 -7.691 1 96.31 107 GLN A C 1
ATOM 882 O O . GLN A 1 107 ? 25.562 -2.609 -7.742 1 96.31 107 GLN A O 1
ATOM 887 N N . ASP A 1 108 ? 23.781 -2.064 -6.539 1 96.31 108 ASP A N 1
ATOM 888 C CA . ASP A 1 108 ? 24.516 -2.344 -5.309 1 96.31 108 ASP A CA 1
ATOM 889 C C . ASP A 1 108 ? 23.703 -3.215 -4.363 1 96.31 108 ASP A C 1
ATOM 891 O O . ASP A 1 108 ? 24.141 -3.52 -3.25 1 96.31 108 ASP A O 1
ATOM 895 N N . GLY A 1 109 ? 22.516 -3.561 -4.746 1 95.88 109 GLY A N 1
ATOM 896 C CA . GLY A 1 109 ? 21.688 -4.434 -3.924 1 95.88 109 GLY A CA 1
ATOM 897 C C . GLY A 1 109 ? 20.984 -3.705 -2.795 1 95.88 109 GLY A C 1
ATOM 898 O O . GLY A 1 109 ? 20.328 -4.332 -1.958 1 95.88 109 GLY A O 1
ATOM 899 N N . GLN A 1 110 ? 21.078 -2.396 -2.805 1 96.88 110 GLN A N 1
ATOM 900 C CA . GLN A 1 110 ? 20.422 -1.617 -1.761 1 96.88 110 GLN A CA 1
ATOM 901 C C . GLN A 1 110 ? 18.906 -1.795 -1.812 1 96.88 110 GLN A C 1
ATOM 903 O O . GLN A 1 110 ? 18.297 -1.709 -2.883 1 96.88 110 GLN A O 1
ATOM 908 N N . GLU A 1 111 ? 18.344 -2.059 -0.626 1 97.44 111 GLU A N 1
ATOM 909 C CA . GLU A 1 111 ? 16.891 -2.273 -0.552 1 97.44 111 GLU A CA 1
ATOM 910 C C . GLU A 1 111 ? 16.141 -0.95 -0.599 1 97.44 111 GLU A C 1
ATOM 912 O O . GLU A 1 111 ? 16.375 -0.065 0.226 1 97.44 111 GLU A O 1
ATOM 917 N N . VAL A 1 112 ? 15.289 -0.85 -1.536 1 97.94 112 VAL A N 1
ATOM 918 C CA . VAL A 1 112 ? 14.461 0.337 -1.704 1 97.94 112 VAL A CA 1
ATOM 919 C C . VAL A 1 112 ? 13.203 0.216 -0.837 1 97.94 112 VAL A C 1
ATOM 921 O O . VAL A 1 112 ? 12.836 1.159 -0.132 1 97.94 112 VAL A O 1
ATOM 924 N N . LEU A 1 113 ? 12.594 -0.877 -0.89 1 97.25 113 LEU A N 1
ATOM 925 C CA . LEU A 1 113 ? 11.398 -1.157 -0.092 1 97.25 113 LEU A CA 1
ATOM 926 C C . LEU A 1 113 ? 11.141 -2.656 -0.014 1 97.25 113 LEU A C 1
ATOM 928 O O . LEU A 1 113 ? 11.75 -3.438 -0.748 1 97.25 113 LEU A O 1
ATOM 932 N N . ARG A 1 114 ? 10.242 -3.043 0.871 1 96.38 114 ARG A N 1
ATOM 933 C CA . ARG A 1 114 ? 9.734 -4.406 1 1 96.38 114 ARG A CA 1
ATOM 934 C C . ARG A 1 114 ? 8.25 -4.41 1.343 1 96.38 114 ARG A C 1
ATOM 936 O O . ARG A 1 114 ? 7.695 -3.381 1.736 1 96.38 114 ARG A O 1
ATOM 943 N N . GLY A 1 115 ? 7.645 -5.551 1.131 1 94.88 115 GLY A N 1
ATOM 944 C CA . GLY A 1 115 ? 6.223 -5.59 1.417 1 94.88 115 GLY A CA 1
ATOM 945 C C . GLY A 1 115 ? 5.625 -6.98 1.3 1 94.88 115 GLY A C 1
ATOM 946 O O . GLY A 1 115 ? 6.344 -7.945 1.032 1 94.88 115 GLY A O 1
ATOM 947 N N . ARG A 1 116 ? 4.332 -6.98 1.566 1 93.56 116 ARG A N 1
ATOM 948 C CA . ARG A 1 116 ? 3.555 -8.219 1.493 1 93.56 116 ARG A CA 1
ATOM 949 C C . ARG A 1 116 ? 2.145 -7.945 0.977 1 93.56 116 ARG A C 1
ATOM 951 O O . ARG A 1 116 ? 1.578 -6.883 1.229 1 93.56 116 ARG A O 1
ATOM 958 N N . THR A 1 117 ? 1.684 -8.883 0.313 1 93.38 117 THR A N 1
ATOM 959 C CA . THR A 1 117 ? 0.288 -8.867 -0.112 1 93.38 117 THR A CA 1
ATOM 960 C C . THR A 1 117 ? -0.41 -10.164 0.282 1 93.38 117 THR A C 1
ATOM 962 O O . THR A 1 117 ? 0.207 -11.234 0.286 1 93.38 117 THR A O 1
ATOM 965 N N . ARG A 1 118 ? -1.629 -10.086 0.618 1 92.06 118 ARG A N 1
ATOM 966 C CA . ARG A 1 118 ? -2.496 -11.227 0.87 1 92.06 118 ARG A CA 1
ATOM 967 C C . ARG A 1 118 ? -3.732 -11.188 -0.022 1 92.06 118 ARG A C 1
ATOM 969 O O . ARG A 1 118 ? -4.406 -10.156 -0.109 1 92.06 118 ARG A O 1
ATOM 976 N N . GLN A 1 119 ? -3.9 -12.25 -0.612 1 90.5 119 GLN A N 1
ATOM 977 C CA . GLN A 1 119 ? -5.016 -12.367 -1.546 1 90.5 119 GLN A CA 1
ATOM 978 C C . GLN A 1 119 ? -5.887 -13.57 -1.213 1 90.5 119 GLN A C 1
ATOM 980 O O . GLN A 1 119 ? -5.395 -14.578 -0.691 1 90.5 119 GLN A O 1
ATOM 985 N N . LEU A 1 120 ? -7.09 -13.43 -1.51 1 86.94 120 LEU A N 1
ATOM 986 C CA . LEU A 1 120 ? -8.055 -14.508 -1.318 1 86.94 120 LEU A CA 1
ATOM 987 C C . LEU A 1 120 ? -8.344 -15.219 -2.635 1 86.94 120 LEU A C 1
ATOM 989 O O . LEU A 1 120 ? -8.516 -14.57 -3.672 1 86.94 120 LEU A O 1
ATOM 993 N N . VAL A 1 121 ? -8.312 -16.531 -2.568 1 82.5 121 VAL A N 1
ATOM 994 C CA . VAL A 1 121 ? -8.727 -17.312 -3.727 1 82.5 121 VAL A CA 1
ATOM 995 C C . VAL A 1 121 ? -10.172 -17.781 -3.553 1 82.5 121 VAL A C 1
ATOM 997 O O . VAL A 1 121 ? -10.484 -18.5 -2.605 1 82.5 121 VAL A O 1
ATOM 1000 N N . MET A 1 122 ? -10.984 -17.297 -4.484 1 80.94 122 MET A N 1
ATOM 1001 C CA . MET A 1 122 ? -12.391 -17.656 -4.367 1 80.94 122 MET A CA 1
ATOM 1002 C C . MET A 1 122 ? -13.031 -17.812 -5.742 1 80.94 122 MET A C 1
ATOM 1004 O O . MET A 1 122 ? -12.508 -17.297 -6.734 1 80.94 122 MET A O 1
ATOM 1008 N N . PRO A 1 123 ? -14.117 -18.656 -5.707 1 75.62 123 PRO A N 1
ATOM 1009 C CA . PRO A 1 123 ? -14.852 -18.688 -6.973 1 75.62 123 PRO A CA 1
ATOM 1010 C C . PRO A 1 123 ? -15.375 -17.312 -7.387 1 75.62 123 PRO A C 1
ATOM 1012 O O . PRO A 1 123 ? -15.719 -16.5 -6.531 1 75.62 123 PRO A O 1
ATOM 1015 N N . GLN A 1 124 ? -15.422 -17.062 -8.648 1 73.75 124 GLN A N 1
ATOM 1016 C CA . GLN A 1 124 ? -15.875 -15.781 -9.164 1 73.75 124 GLN A CA 1
ATOM 1017 C C . GLN A 1 124 ? -17.312 -15.484 -8.734 1 73.75 124 GLN A C 1
ATOM 1019 O O . GLN A 1 124 ? -17.688 -14.328 -8.562 1 73.75 124 GLN A O 1
ATOM 1024 N N . ASN A 1 125 ? -18 -16.531 -8.578 1 68.38 125 ASN A N 1
ATOM 1025 C CA . ASN A 1 125 ? -19.406 -16.344 -8.227 1 68.38 125 ASN A CA 1
ATOM 1026 C C . ASN A 1 125 ? -19.578 -16.094 -6.727 1 68.38 125 ASN A C 1
ATOM 1028 O O . ASN A 1 125 ? -20.688 -15.883 -6.254 1 68.38 125 ASN A O 1
ATOM 1032 N N . GLY A 1 126 ? -18.5 -15.938 -6.008 1 64.06 126 GLY A N 1
ATOM 1033 C CA . GLY A 1 126 ? -18.516 -15.43 -4.645 1 64.06 126 GLY A CA 1
ATOM 1034 C C . GLY A 1 126 ? -18.703 -16.516 -3.604 1 64.06 126 GLY A C 1
ATOM 1035 O O . GLY A 1 126 ? -18.656 -16.25 -2.402 1 64.06 126 GLY A O 1
ATOM 1036 N N . THR A 1 127 ? -19.078 -17.719 -3.979 1 59.16 127 THR A N 1
ATOM 1037 C CA . THR A 1 127 ? -19.359 -18.719 -2.949 1 59.16 127 THR A CA 1
ATOM 1038 C C . THR A 1 127 ? -18.047 -19.266 -2.359 1 59.16 127 THR A C 1
ATOM 1040 O O . THR A 1 127 ? -17.234 -19.844 -3.076 1 59.16 127 THR A O 1
ATOM 1043 N N . LEU A 1 128 ? -17.703 -18.578 -1.227 1 56.41 128 LEU A N 1
ATOM 1044 C CA . LEU A 1 128 ? -16.469 -18.984 -0.584 1 56.41 128 LEU A CA 1
ATOM 1045 C C . LEU A 1 128 ? -16.406 -20.5 -0.428 1 56.41 128 LEU A C 1
ATOM 1047 O O . LEU A 1 128 ? -17.312 -21.109 0.162 1 56.41 128 LEU A O 1
ATOM 1051 N N . ARG A 1 129 ? -15.898 -21.25 -1.377 1 55.38 129 ARG A N 1
ATOM 1052 C CA . ARG A 1 129 ? -15.664 -22.656 -1.097 1 55.38 129 ARG A CA 1
ATOM 1053 C C . ARG A 1 129 ? -14.398 -22.844 -0.266 1 55.38 129 ARG A C 1
ATOM 1055 O O . ARG A 1 129 ? -13.461 -22.047 -0.36 1 55.38 129 ARG A O 1
ATOM 1062 N N . THR A 1 130 ? -14.516 -23.438 0.965 1 55.84 130 THR A N 1
ATOM 1063 C CA . THR A 1 130 ? -13.5 -23.781 1.956 1 55.84 130 THR A CA 1
ATOM 1064 C C . THR A 1 130 ? -12.211 -24.219 1.275 1 55.84 130 THR A C 1
ATOM 1066 O O . THR A 1 130 ? -11.117 -23.891 1.742 1 55.84 130 THR A O 1
ATOM 1069 N N . ARG A 1 131 ? -12.18 -25.25 0.564 1 60.44 131 ARG A N 1
ATOM 1070 C CA . ARG A 1 131 ? -10.945 -25.891 0.151 1 60.44 131 ARG A CA 1
ATOM 1071 C C . ARG A 1 131 ? -10.594 -25.547 -1.291 1 60.44 131 ARG A C 1
ATOM 1073 O O . ARG A 1 131 ? -11.469 -25.5 -2.156 1 60.44 131 ARG A O 1
ATOM 1080 N N . LEU A 1 132 ? -9.328 -24.984 -1.432 1 68.38 132 LEU A N 1
ATOM 1081 C CA . LEU A 1 132 ? -8.812 -24.734 -2.775 1 68.38 132 LEU A CA 1
ATOM 1082 C C . LEU A 1 132 ? -8.992 -25.969 -3.652 1 68.38 132 LEU A C 1
ATOM 1084 O O . LEU A 1 132 ? -8.727 -27.094 -3.211 1 68.38 132 LEU A O 1
ATOM 1088 N N . PRO A 1 133 ? -9.656 -25.797 -4.805 1 70.62 133 PRO A N 1
ATOM 1089 C CA . PRO A 1 133 ? -9.68 -26.938 -5.715 1 70.62 133 PRO A CA 1
ATOM 1090 C C . PRO A 1 133 ? -8.305 -27.562 -5.906 1 70.62 133 PRO A C 1
ATOM 1092 O O . PRO A 1 133 ? -7.285 -26.875 -5.805 1 70.62 133 PRO A O 1
ATOM 1095 N N . ASP A 1 134 ? -8.25 -28.891 -6.023 1 73.38 134 ASP A N 1
ATOM 1096 C CA . ASP A 1 134 ? -7.012 -29.641 -6.176 1 73.38 134 ASP A CA 1
ATOM 1097 C C . ASP A 1 134 ? -6.125 -29.031 -7.262 1 73.38 134 ASP A C 1
ATOM 1099 O O . ASP A 1 134 ? -4.898 -29.047 -7.148 1 73.38 134 ASP A O 1
ATOM 1103 N N . GLU A 1 135 ? -6.77 -28.531 -8.242 1 73.38 135 GLU A N 1
ATOM 1104 C CA . GLU A 1 135 ? -6.012 -27.969 -9.352 1 73.38 135 GLU A CA 1
ATOM 1105 C C . GLU A 1 135 ? -5.223 -26.734 -8.914 1 73.38 135 GLU A C 1
ATOM 1107 O O . GLU A 1 135 ? -4.09 -26.531 -9.352 1 73.38 135 GLU A O 1
ATOM 1112 N N . ILE A 1 136 ? -5.805 -26.031 -8.094 1 75.75 136 ILE A N 1
ATOM 1113 C CA . ILE A 1 136 ? -5.125 -24.844 -7.598 1 75.75 136 ILE A CA 1
ATOM 1114 C C . ILE A 1 136 ? -3.979 -25.234 -6.676 1 75.75 136 ILE A C 1
ATOM 1116 O O . ILE A 1 136 ? -2.896 -24.656 -6.73 1 75.75 136 ILE A O 1
ATOM 1120 N N . GLN A 1 137 ? -4.23 -26.188 -5.992 1 78.44 137 GLN A N 1
ATOM 1121 C CA . GLN A 1 137 ? -3.197 -26.688 -5.09 1 78.44 137 GLN A CA 1
ATOM 1122 C C . GLN A 1 137 ? -1.976 -27.172 -5.867 1 78.44 137 GLN A C 1
ATOM 1124 O O . GLN A 1 137 ? -0.838 -26.922 -5.465 1 78.44 137 GLN A O 1
ATOM 1129 N N . SER A 1 138 ? -2.203 -27.938 -6.91 1 81.12 138 SER A N 1
ATOM 1130 C CA . SER A 1 138 ? -1.104 -28.438 -7.73 1 81.12 138 SER A CA 1
ATOM 1131 C C . SER A 1 138 ? -0.296 -27.297 -8.328 1 81.12 138 SER A C 1
ATOM 1133 O O . SER A 1 138 ? 0.931 -27.375 -8.422 1 81.12 138 SER A O 1
ATOM 1135 N N . ARG A 1 139 ? -0.977 -26.266 -8.695 1 80.44 139 ARG A N 1
ATOM 1136 C CA . ARG A 1 139 ? -0.301 -25.109 -9.273 1 80.44 139 ARG A CA 1
ATOM 1137 C C . ARG A 1 139 ? 0.547 -24.391 -8.227 1 80.44 139 ARG A C 1
ATOM 1139 O O . ARG A 1 139 ? 1.663 -23.953 -8.516 1 80.44 139 ARG A O 1
ATOM 1146 N N . LEU A 1 140 ? -0.013 -24.266 -7.102 1 84.5 140 LEU A N 1
ATOM 1147 C CA . LEU A 1 140 ? 0.744 -23.656 -6.016 1 84.5 140 LEU A CA 1
ATOM 1148 C C . LEU A 1 140 ? 1.981 -24.469 -5.68 1 84.5 140 LEU A C 1
ATOM 1150 O O . LEU A 1 140 ? 3.045 -23.922 -5.395 1 84.5 140 LEU A O 1
ATOM 1154 N N . GLU A 1 141 ? 1.81 -25.734 -5.762 1 85.94 141 GLU A N 1
ATOM 1155 C CA . GLU A 1 141 ? 2.945 -26.625 -5.52 1 85.94 141 GLU A CA 1
ATOM 1156 C C . GLU A 1 141 ? 4.039 -26.406 -6.566 1 85.94 141 GLU A C 1
ATOM 1158 O O . GLU A 1 141 ? 5.227 -26.469 -6.246 1 85.94 141 GLU A O 1
ATOM 1163 N N . SER A 1 142 ? 3.615 -26.25 -7.785 1 87.31 142 SER A N 1
ATOM 1164 C CA . SER A 1 142 ? 4.586 -26 -8.844 1 87.31 142 SER A CA 1
ATOM 1165 C C . SER A 1 142 ? 5.363 -24.703 -8.586 1 87.31 142 SER A C 1
ATOM 1167 O O . SER A 1 142 ? 6.566 -24.641 -8.836 1 87.31 142 SER A O 1
ATOM 1169 N N . VAL A 1 143 ? 4.688 -23.703 -8.094 1 90.38 143 VAL A N 1
ATOM 1170 C CA . VAL A 1 143 ? 5.332 -22.422 -7.773 1 90.38 143 VAL A CA 1
ATOM 1171 C C . VAL A 1 143 ? 6.348 -22.641 -6.648 1 90.38 143 VAL A C 1
ATOM 1173 O O . VAL A 1 143 ? 7.484 -22.172 -6.738 1 90.38 143 VAL A O 1
ATOM 1176 N N . TRP A 1 144 ? 5.977 -23.359 -5.637 1 90.75 144 TRP A N 1
ATOM 1177 C CA . TRP A 1 144 ? 6.859 -23.609 -4.504 1 90.75 144 TRP A CA 1
ATOM 1178 C C . TRP A 1 144 ? 8.07 -24.438 -4.926 1 90.75 144 TRP A C 1
ATOM 1180 O O . TRP A 1 144 ? 9.195 -24.172 -4.488 1 90.75 144 TRP A O 1
ATOM 1190 N N . SER A 1 145 ? 7.777 -25.391 -5.727 1 91.44 145 SER A N 1
ATOM 1191 C CA . SER A 1 145 ? 8.875 -26.203 -6.223 1 91.44 145 SER A CA 1
ATOM 1192 C C . SER A 1 145 ? 9.891 -25.375 -6.996 1 91.44 145 SER A C 1
ATOM 1194 O O . SER A 1 145 ? 11.102 -25.531 -6.824 1 91.44 145 SER A O 1
ATOM 1196 N N . TYR A 1 146 ? 9.391 -24.547 -7.852 1 93.62 146 TYR A N 1
ATOM 1197 C CA . TYR A 1 146 ? 10.266 -23.641 -8.594 1 93.62 146 TYR A CA 1
ATOM 1198 C C . TYR A 1 146 ? 11.039 -22.734 -7.641 1 93.62 146 TYR A C 1
ATOM 1200 O O . TYR A 1 146 ? 12.258 -22.578 -7.773 1 93.62 146 TYR A O 1
ATOM 1208 N N . LEU A 1 147 ? 10.391 -22.141 -6.645 1 94.25 147 LEU A N 1
ATOM 1209 C CA . LEU A 1 147 ? 11.023 -21.203 -5.719 1 94.25 147 LEU A CA 1
ATOM 1210 C C . LEU A 1 147 ? 12.086 -21.891 -4.879 1 94.25 147 LEU A C 1
ATOM 1212 O O . LEU A 1 147 ? 13.062 -21.266 -4.461 1 94.25 147 LEU A O 1
ATOM 1216 N N . GLU A 1 148 ? 11.93 -23.125 -4.648 1 93.12 148 GLU A N 1
ATOM 1217 C CA . GLU A 1 148 ? 12.922 -23.891 -3.902 1 93.12 148 GLU A CA 1
ATOM 1218 C C . GLU A 1 148 ? 14.242 -23.969 -4.66 1 93.12 148 GLU A C 1
ATOM 1220 O O . GLU A 1 148 ? 15.297 -24.203 -4.062 1 93.12 148 GLU A O 1
ATOM 1225 N N . THR A 1 149 ? 14.172 -23.797 -5.98 1 95.44 149 THR A N 1
ATOM 1226 C CA . THR A 1 149 ? 15.375 -23.875 -6.801 1 95.44 149 THR A CA 1
ATOM 1227 C C . THR A 1 149 ? 16.031 -22.5 -6.914 1 95.44 149 THR A C 1
ATOM 1229 O O . THR A 1 149 ? 17.125 -22.359 -7.48 1 95.44 149 THR A O 1
ATOM 1232 N N . CYS A 1 150 ? 15.406 -21.484 -6.414 1 96.38 150 CYS A N 1
ATOM 1233 C CA . CYS A 1 150 ? 15.844 -20.094 -6.539 1 96.38 150 CYS A CA 1
ATOM 1234 C C . CYS A 1 150 ? 16.703 -19.688 -5.344 1 96.38 150 CYS A C 1
ATOM 1236 O O . CYS A 1 150 ? 16.703 -20.375 -4.316 1 96.38 150 CYS A O 1
ATOM 1238 N N . PRO A 1 151 ? 17.453 -18.562 -5.535 1 95.88 151 PRO A N 1
ATOM 1239 C CA . PRO A 1 151 ? 18.203 -18.062 -4.375 1 95.88 151 PRO A CA 1
ATOM 1240 C C . PRO A 1 151 ? 17.281 -17.688 -3.207 1 95.88 151 PRO A C 1
ATOM 1242 O O . PRO A 1 151 ? 16.109 -17.359 -3.414 1 95.88 151 PRO A O 1
ATOM 1245 N N . ARG A 1 152 ? 17.891 -17.672 -2.01 1 93.44 152 ARG A N 1
ATOM 1246 C CA . ARG A 1 152 ? 17.125 -17.391 -0.799 1 93.44 152 ARG A CA 1
ATOM 1247 C C . ARG A 1 152 ? 17.547 -16.078 -0.16 1 93.44 152 ARG A C 1
ATOM 1249 O O . ARG A 1 152 ? 18.703 -15.672 -0.279 1 93.44 152 ARG A O 1
ATOM 1256 N N . TRP A 1 153 ? 16.562 -15.484 0.495 1 92.38 153 TRP A N 1
ATOM 1257 C CA . TRP A 1 153 ? 16.891 -14.32 1.313 1 92.38 153 TRP A CA 1
ATOM 1258 C C . TRP A 1 153 ? 17.641 -14.734 2.572 1 92.38 153 TRP A C 1
ATOM 1260 O O . TRP A 1 153 ? 17.422 -15.828 3.104 1 92.38 153 TRP A O 1
ATOM 1270 N N . GLN A 1 154 ? 18.453 -13.773 3.057 1 87.62 154 GLN A N 1
ATOM 1271 C CA . GLN A 1 154 ? 19.047 -13.961 4.375 1 87.62 154 GLN A CA 1
ATOM 1272 C C . GLN A 1 154 ? 18.031 -13.68 5.484 1 87.62 154 GLN A C 1
ATOM 1274 O O . GLN A 1 154 ? 17.047 -12.977 5.266 1 87.62 154 GLN A O 1
ATOM 1279 N N . GLU A 1 155 ? 18.266 -14.227 6.566 1 81 155 GLU A N 1
ATOM 1280 C CA . GLU A 1 155 ? 17.344 -14.102 7.691 1 81 155 GLU A CA 1
ATOM 1281 C C . GLU A 1 155 ? 17.047 -12.633 7.992 1 81 155 GLU A C 1
ATOM 1283 O O . GLU A 1 155 ? 15.898 -12.273 8.266 1 81 155 GLU A O 1
ATOM 1288 N N . GLU A 1 156 ? 18.031 -11.797 7.969 1 80.44 156 GLU A N 1
ATOM 1289 C CA . GLU A 1 156 ? 17.875 -10.383 8.281 1 80.44 156 GLU A CA 1
ATOM 1290 C C . GLU A 1 156 ? 16.984 -9.688 7.27 1 80.44 156 GLU A C 1
ATOM 1292 O O . GLU A 1 156 ? 16.344 -8.672 7.59 1 80.44 156 GLU A O 1
ATOM 1297 N N . GLN A 1 157 ? 16.891 -10.266 6.074 1 82.38 157 GLN A N 1
ATOM 1298 C CA . GLN A 1 157 ? 16.125 -9.656 4.996 1 82.38 157 GLN A CA 1
ATOM 1299 C C . GLN A 1 157 ? 14.641 -10.008 5.117 1 82.38 157 GLN A C 1
ATOM 1301 O O . GLN A 1 157 ? 13.789 -9.359 4.496 1 82.38 157 GLN A O 1
ATOM 1306 N N . ILE A 1 158 ? 14.383 -10.977 5.914 1 80 158 ILE A N 1
ATOM 1307 C CA . ILE A 1 158 ? 13 -11.438 5.988 1 80 158 ILE A CA 1
ATOM 1308 C C . ILE A 1 158 ? 12.375 -10.984 7.309 1 80 158 ILE A C 1
ATOM 1310 O O . ILE A 1 158 ? 11.164 -11.094 7.496 1 80 158 ILE A O 1
ATOM 1314 N N . LEU A 1 159 ? 13.25 -10.477 8.07 1 74.31 159 LEU A N 1
ATOM 1315 C CA . LEU A 1 159 ? 12.742 -10.016 9.359 1 74.31 159 LEU A CA 1
ATOM 1316 C C . LEU A 1 159 ? 11.688 -8.93 9.172 1 74.31 159 LEU A C 1
ATOM 1318 O O . LEU A 1 159 ? 11.898 -7.977 8.414 1 74.31 159 LEU A O 1
ATOM 1322 N N . GLY A 1 160 ? 10.5 -9.055 9.742 1 69.31 160 GLY A N 1
ATOM 1323 C CA . GLY A 1 160 ? 9.445 -8.055 9.648 1 69.31 160 GLY A CA 1
ATOM 1324 C C . GLY A 1 160 ? 8.469 -8.32 8.523 1 69.31 160 GLY A C 1
ATOM 1325 O O . GLY A 1 160 ? 7.344 -7.824 8.539 1 69.31 160 GLY A O 1
ATOM 1326 N N . LEU A 1 161 ? 9.055 -8.977 7.496 1 73 161 LEU A N 1
ATOM 1327 C CA . LEU A 1 161 ? 8.211 -9.266 6.348 1 73 161 LEU A CA 1
ATOM 1328 C C . LEU A 1 161 ? 7.113 -10.258 6.719 1 73 161 LEU A C 1
ATOM 1330 O O . LEU A 1 161 ? 6.02 -10.227 6.152 1 73 161 LEU A O 1
ATOM 1334 N N . MET A 1 162 ? 7.445 -11.133 7.746 1 63.41 162 MET A N 1
ATOM 1335 C CA . MET A 1 162 ? 6.531 -12.234 8.062 1 63.41 162 MET A CA 1
ATOM 1336 C C . MET A 1 162 ? 5.566 -11.836 9.172 1 63.41 162 MET A C 1
ATOM 1338 O O . MET A 1 162 ? 4.598 -12.547 9.438 1 63.41 162 MET A O 1
ATOM 1342 N N . GLY A 1 163 ? 5.934 -10.711 9.984 1 56.31 163 GLY A N 1
ATOM 1343 C CA . GLY A 1 163 ? 5.219 -10.43 11.219 1 56.31 163 GLY A CA 1
ATOM 1344 C C . GLY A 1 163 ? 4.25 -9.273 11.102 1 56.31 163 GLY A C 1
ATOM 1345 O O . GLY A 1 163 ? 3.619 -8.875 12.086 1 56.31 163 GLY A O 1
ATOM 1346 N N . GLY A 1 164 ? 3.762 -9.016 9.969 1 52.69 164 GLY A N 1
ATOM 1347 C CA . GLY A 1 164 ? 2.891 -7.848 9.914 1 52.69 164 GLY A CA 1
ATOM 1348 C C . GLY A 1 164 ? 3.586 -6.562 10.312 1 52.69 164 GLY A C 1
ATOM 1349 O O . GLY A 1 164 ? 4.797 -6.547 10.523 1 52.69 164 GLY A O 1
ATOM 1350 N N . PRO A 1 165 ? 2.936 -5.312 10.375 1 48.28 165 PRO A N 1
ATOM 1351 C CA . PRO A 1 165 ? 3.596 -4.066 10.773 1 48.28 165 PRO A CA 1
ATOM 1352 C C . PRO A 1 165 ? 4.289 -4.172 12.133 1 48.28 165 PRO A C 1
ATOM 1354 O O . PRO A 1 165 ? 3.846 -4.934 13 1 48.28 165 PRO A O 1
ATOM 1357 N N . PRO A 1 166 ? 5.645 -3.709 12.172 1 41.44 166 PRO A N 1
ATOM 1358 C CA . PRO A 1 166 ? 6.324 -3.773 13.469 1 41.44 166 PRO A CA 1
ATOM 1359 C C . PRO A 1 166 ? 5.453 -3.262 14.617 1 41.44 166 PRO A C 1
ATOM 1361 O O . PRO A 1 166 ? 4.629 -2.367 14.414 1 41.44 166 PRO A O 1
ATOM 1364 N N . ARG A 1 167 ? 5.133 -4.188 15.586 1 37.66 167 ARG A N 1
ATOM 1365 C CA . ARG A 1 167 ? 4.559 -3.695 16.828 1 37.66 167 ARG A CA 1
ATOM 1366 C C . ARG A 1 167 ? 5.316 -2.475 17.344 1 37.66 167 ARG A C 1
ATOM 1368 O O . ARG A 1 167 ? 6.539 -2.514 17.484 1 37.66 167 ARG A O 1
ATOM 1375 N N . SER A 1 168 ? 4.871 -1.295 16.969 1 32.12 168 SER A N 1
ATOM 1376 C CA . SER A 1 168 ? 5.559 -0.158 17.578 1 32.12 168 SER A CA 1
ATOM 1377 C C . SER A 1 168 ? 5.508 -0.225 19.109 1 32.12 168 SER A C 1
ATOM 1379 O O . SER A 1 168 ? 4.496 -0.629 19.672 1 32.12 168 SER A O 1
ATOM 1381 N N . MET B 1 1 ? -2.027 2.383 31.672 1 26.78 1 MET B N 1
ATOM 1382 C CA . MET B 1 1 ? -3.141 3.084 31.047 1 26.78 1 MET B CA 1
ATOM 1383 C C . MET B 1 1 ? -3.152 2.844 29.547 1 26.78 1 MET B C 1
ATOM 1385 O O . MET B 1 1 ? -2.129 3.004 28.875 1 26.78 1 MET B O 1
ATOM 1389 N N . SER B 1 2 ? -3.795 1.913 28.938 1 35.5 2 SER B N 1
ATOM 1390 C CA . SER B 1 2 ? -3.904 1.578 27.516 1 35.5 2 SER B CA 1
ATOM 1391 C C . SER B 1 2 ? -3.988 2.836 26.656 1 35.5 2 SER B C 1
ATOM 1393 O O . SER B 1 2 ? -4.926 3.623 26.797 1 35.5 2 SER B O 1
ATOM 1395 N N . THR B 1 3 ? -3.059 3.6 26.438 1 42.47 3 THR B N 1
ATOM 1396 C CA . THR B 1 3 ? -3.129 4.93 25.844 1 42.47 3 THR B CA 1
ATOM 1397 C C . THR B 1 3 ? -4.043 4.934 24.625 1 42.47 3 THR B C 1
ATOM 1399 O O . THR B 1 3 ? -3.762 4.262 23.625 1 42.47 3 THR B O 1
ATOM 1402 N N . SER B 1 4 ? -5.371 4.926 24.828 1 47.53 4 SER B N 1
ATOM 1403 C CA . SER B 1 4 ? -6.48 4.992 23.891 1 47.53 4 SER B CA 1
ATOM 1404 C C . SER B 1 4 ? -6.188 5.984 22.766 1 47.53 4 SER B C 1
ATOM 1406 O O . SER B 1 4 ? -6.043 7.184 23.016 1 47.53 4 SER B O 1
ATOM 1408 N N . VAL B 1 5 ? -5.375 5.578 21.859 1 52.09 5 VAL B N 1
ATOM 1409 C CA . VAL B 1 5 ? -5.238 6.488 20.734 1 52.09 5 VAL B CA 1
ATOM 1410 C C . VAL B 1 5 ? -6.598 7.105 20.391 1 52.09 5 VAL B C 1
ATOM 1412 O O . VAL B 1 5 ? -7.578 6.387 20.188 1 52.09 5 VAL B O 1
ATOM 1415 N N . GLN B 1 6 ? -6.879 8.242 21 1 58.78 6 GLN B N 1
ATOM 1416 C CA . GLN B 1 6 ? -8.102 8.961 20.672 1 58.78 6 GLN B CA 1
ATOM 1417 C C . GLN B 1 6 ? -8.172 9.305 19.188 1 58.78 6 GLN B C 1
ATOM 1419 O O . GLN B 1 6 ? -7.293 9.992 18.672 1 58.78 6 GLN B O 1
ATOM 1424 N N . VAL B 1 7 ? -8.797 8.391 18.391 1 62.38 7 VAL B N 1
ATOM 1425 C CA . VAL B 1 7 ? -9.008 8.797 17 1 62.38 7 VAL B CA 1
ATOM 1426 C C . VAL B 1 7 ? -9.93 10.016 16.953 1 62.38 7 VAL B C 1
ATOM 1428 O O . VAL B 1 7 ? -11.023 9.992 17.516 1 62.38 7 VAL B O 1
ATOM 1431 N N . LEU B 1 8 ? -9.336 11.125 16.547 1 78.44 8 LEU B N 1
ATOM 1432 C CA . LEU B 1 8 ? -10.086 12.367 16.359 1 78.44 8 LEU B CA 1
ATOM 1433 C C . LEU B 1 8 ? -11.094 12.227 15.227 1 78.44 8 LEU B C 1
ATOM 1435 O O . LEU B 1 8 ? -11.336 11.125 14.734 1 78.44 8 LEU B O 1
ATOM 1439 N N . GLY B 1 9 ? -11.766 13.375 14.867 1 94.06 9 GLY B N 1
ATOM 1440 C CA . GLY B 1 9 ? -12.633 13.414 13.703 1 94.06 9 GLY B CA 1
ATOM 1441 C C . GLY B 1 9 ? -11.891 13.188 12.398 1 94.06 9 GLY B C 1
ATOM 1442 O O . GLY B 1 9 ? -10.672 13.023 12.391 1 94.06 9 GLY B O 1
ATOM 1443 N N . TYR B 1 10 ? -12.656 12.984 11.383 1 96.19 10 TYR B N 1
ATOM 1444 C CA . TYR B 1 10 ? -12.047 12.766 10.07 1 96.19 10 TYR B CA 1
ATOM 1445 C C . TYR B 1 10 ? -12.477 13.852 9.086 1 96.19 10 TYR B C 1
ATOM 1447 O O . TYR B 1 10 ? -13.578 14.391 9.195 1 96.19 10 TYR B O 1
ATOM 1455 N N . HIS B 1 11 ? -11.555 14.195 8.133 1 97.19 11 HIS B N 1
ATOM 1456 C CA . HIS B 1 11 ? -11.797 15.086 7.008 1 97.19 11 HIS B CA 1
ATOM 1457 C C . HIS B 1 11 ? -12.195 14.305 5.758 1 97.19 11 HIS B C 1
ATOM 1459 O O . HIS B 1 11 ? -11.656 13.219 5.508 1 97.19 11 HIS B O 1
ATOM 1465 N N . GLU B 1 12 ? -13.102 14.844 4.98 1 98.38 12 GLU B N 1
ATOM 1466 C CA . GLU B 1 12 ? -13.594 14.148 3.799 1 98.38 12 GLU B CA 1
ATOM 1467 C C . GLU B 1 12 ? -13.109 14.82 2.518 1 98.38 12 GLU B C 1
ATOM 1469 O O . GLU B 1 12 ? -13.211 16.031 2.375 1 98.38 12 GLU B O 1
ATOM 1474 N N . THR B 1 13 ? -12.602 14.07 1.647 1 98.44 13 THR B N 1
ATOM 1475 C CA . THR B 1 13 ? -12.211 14.492 0.307 1 98.44 13 THR B CA 1
ATOM 1476 C C . THR B 1 13 ? -12.984 13.719 -0.752 1 98.44 13 THR B C 1
ATOM 1478 O O . THR B 1 13 ? -12.836 12.5 -0.878 1 98.44 13 THR B O 1
ATOM 1481 N N . PRO B 1 14 ? -13.781 14.406 -1.545 1 98.31 14 PRO B N 1
ATOM 1482 C CA . PRO B 1 14 ? -14.555 13.719 -2.586 1 98.31 14 PRO B CA 1
ATOM 1483 C C . PRO B 1 14 ? -13.672 13.219 -3.73 1 98.31 14 PRO B C 1
ATOM 1485 O O . PRO B 1 14 ? -12.594 13.766 -3.973 1 98.31 14 PRO B O 1
ATOM 1488 N N . GLY B 1 15 ? -14.188 12.117 -4.32 1 97.75 15 GLY B N 1
ATOM 1489 C CA . GLY B 1 15 ? -13.547 11.562 -5.5 1 97.75 15 GLY B CA 1
ATOM 1490 C C . GLY B 1 15 ? -14.484 10.734 -6.359 1 97.75 15 GLY B C 1
ATOM 1491 O O . GLY B 1 15 ? -15.641 10.508 -5.98 1 97.75 15 GLY B O 1
ATOM 1492 N N . ARG B 1 16 ? -13.984 10.383 -7.578 1 98.06 16 ARG B N 1
ATOM 1493 C CA . ARG B 1 16 ? -14.688 9.523 -8.523 1 98.06 16 ARG B CA 1
ATOM 1494 C C . ARG B 1 16 ? -13.719 8.57 -9.219 1 98.06 16 ARG B C 1
ATOM 1496 O O . ARG B 1 16 ? -12.625 8.969 -9.625 1 98.06 16 ARG B O 1
ATOM 1503 N N . VAL B 1 17 ? -14.203 7.34 -9.305 1 98.31 17 VAL B N 1
ATOM 1504 C CA . VAL B 1 17 ? -13.344 6.375 -9.977 1 98.31 17 VAL B CA 1
ATOM 1505 C C . VAL B 1 17 ? -13.266 6.707 -11.469 1 98.31 17 VAL B C 1
ATOM 1507 O O . VAL B 1 17 ? -14.281 6.691 -12.172 1 98.31 17 VAL B O 1
ATOM 1510 N N . ARG B 1 18 ? -12.125 6.926 -11.984 1 97.25 18 ARG B N 1
ATOM 1511 C CA . ARG B 1 18 ? -11.906 7.34 -13.367 1 97.25 18 ARG B CA 1
ATOM 1512 C C . ARG B 1 18 ? -11.742 6.129 -14.281 1 97.25 18 ARG B C 1
ATOM 1514 O O . ARG B 1 18 ? -11.414 5.035 -13.82 1 97.25 18 ARG B O 1
ATOM 1521 N N . PHE B 1 19 ? -11.836 6.395 -15.57 1 96 19 PHE B N 1
ATOM 1522 C CA . PHE B 1 19 ? -11.758 5.355 -16.594 1 96 19 PHE B CA 1
ATOM 1523 C C . PHE B 1 19 ? -10.406 4.645 -16.531 1 96 19 PHE B C 1
ATOM 1525 O O . PHE B 1 19 ? -10.344 3.418 -16.641 1 96 19 PHE B O 1
ATOM 1532 N N . GLY B 1 20 ? -9.289 5.281 -16.391 1 94.81 20 GLY B N 1
ATOM 1533 C CA . GLY B 1 20 ? -7.938 4.742 -16.406 1 94.81 20 GLY B CA 1
ATOM 1534 C C . GLY B 1 20 ? -7.539 4.094 -15.086 1 94.81 20 GLY B C 1
ATOM 1535 O O . GLY B 1 20 ? -6.418 3.596 -14.953 1 94.81 20 GLY B O 1
ATOM 1536 N N . GLU B 1 21 ? -8.438 4.016 -14.148 1 96.44 21 GLU B N 1
ATOM 1537 C CA . GLU B 1 21 ? -8.086 3.539 -12.812 1 96.44 21 GLU B CA 1
ATOM 1538 C C . GLU B 1 21 ? -8.648 2.143 -12.562 1 96.44 21 GLU B C 1
ATOM 1540 O O . GLU B 1 21 ? -8.438 1.564 -11.492 1 96.44 21 GLU B O 1
ATOM 1545 N N . VAL B 1 22 ? -9.414 1.549 -13.5 1 96 22 VAL B N 1
ATOM 1546 C CA . VAL B 1 22 ? -10.078 0.274 -13.242 1 96 22 VAL B CA 1
ATOM 1547 C C . VAL B 1 22 ? -9.297 -0.855 -13.914 1 96 22 VAL B C 1
ATOM 1549 O O . VAL B 1 22 ? -8.57 -0.626 -14.883 1 96 22 VAL B O 1
ATOM 1552 N N . ASP B 1 23 ? -9.383 -2.021 -13.352 1 91.88 23 ASP B N 1
ATOM 1553 C CA . ASP B 1 23 ? -8.727 -3.199 -13.906 1 91.88 23 ASP B CA 1
ATOM 1554 C C . ASP B 1 23 ? -9.609 -3.885 -14.945 1 91.88 23 ASP B C 1
ATOM 1556 O O . ASP B 1 23 ? -10.633 -3.334 -15.359 1 91.88 23 ASP B O 1
ATOM 1560 N N . ARG B 1 24 ? -9.148 -5.039 -15.414 1 86.88 24 ARG B N 1
ATOM 1561 C CA . ARG B 1 24 ? -9.82 -5.75 -16.5 1 86.88 24 ARG B CA 1
ATOM 1562 C C . ARG B 1 24 ? -11.25 -6.121 -16.094 1 86.88 24 ARG B C 1
ATOM 1564 O O . ARG B 1 24 ? -12.094 -6.359 -16.969 1 86.88 24 ARG B O 1
ATOM 1571 N N . TYR B 1 25 ? -11.531 -6.105 -14.797 1 86 25 TYR B N 1
ATOM 1572 C CA . TYR B 1 25 ? -12.859 -6.504 -14.328 1 86 25 TYR B CA 1
ATOM 1573 C C . TYR B 1 25 ? -13.734 -5.285 -14.078 1 86 25 TYR B C 1
ATOM 1575 O O . TYR B 1 25 ? -14.906 -5.418 -13.703 1 86 25 TYR B O 1
ATOM 1583 N N . GLY B 1 26 ? -13.164 -4.109 -14.25 1 92.44 26 GLY B N 1
ATOM 1584 C CA . GLY B 1 26 ? -13.914 -2.879 -14.07 1 92.44 26 GLY B CA 1
ATOM 1585 C C . GLY B 1 26 ? -13.898 -2.365 -12.648 1 92.44 26 GLY B C 1
ATOM 1586 O O . GLY B 1 26 ? -14.688 -1.486 -12.289 1 92.44 26 GLY B O 1
ATOM 1587 N N . TYR B 1 27 ? -13.086 -2.926 -11.852 1 94 27 TYR B N 1
ATOM 1588 C CA . TYR B 1 27 ? -12.953 -2.492 -10.469 1 94 27 TYR B CA 1
ATOM 1589 C C . TYR B 1 27 ? -11.789 -1.523 -10.312 1 94 27 TYR B C 1
ATOM 1591 O O . TYR B 1 27 ? -10.805 -1.596 -11.055 1 94 27 TYR B O 1
ATOM 1599 N N . LEU B 1 28 ? -11.938 -0.606 -9.383 1 97.25 28 LEU B N 1
ATOM 1600 C CA . LEU B 1 28 ? -10.773 0.188 -9.008 1 97.25 28 LEU B CA 1
ATOM 1601 C C . LEU B 1 28 ? -9.586 -0.711 -8.688 1 97.25 28 LEU B C 1
ATOM 1603 O O . LEU B 1 28 ? -9.648 -1.523 -7.762 1 97.25 28 LEU B O 1
ATOM 1607 N N . TRP B 1 29 ? -8.57 -0.547 -9.438 1 96.44 29 TRP B N 1
ATOM 1608 C CA . TRP B 1 29 ? -7.352 -1.314 -9.203 1 96.44 29 TRP B CA 1
ATOM 1609 C C . TRP B 1 29 ? -6.773 -1.018 -7.828 1 96.44 29 TRP B C 1
ATOM 1611 O O . TRP B 1 29 ? -6.738 0.138 -7.398 1 96.44 29 TRP B O 1
ATOM 1621 N N . HIS B 1 30 ? -6.324 -2.021 -7.129 1 96.12 30 HIS B N 1
ATOM 1622 C CA . HIS B 1 30 ? -5.887 -1.896 -5.742 1 96.12 30 HIS B CA 1
ATOM 1623 C C . HIS B 1 30 ? -4.723 -0.919 -5.613 1 96.12 30 HIS B C 1
ATOM 1625 O O . HIS B 1 30 ? -4.559 -0.277 -4.574 1 96.12 30 HIS B O 1
ATOM 1631 N N . GLY B 1 31 ? -3.957 -0.731 -6.586 1 95.62 31 GLY B N 1
ATOM 1632 C CA . GLY B 1 31 ? -2.779 0.122 -6.539 1 95.62 31 GLY B CA 1
ATOM 1633 C C . GLY B 1 31 ? -3.113 1.602 -6.566 1 95.62 31 GLY B C 1
ATOM 1634 O O . GLY B 1 31 ? -2.27 2.439 -6.246 1 95.62 31 GLY B O 1
ATOM 1635 N N . HIS B 1 32 ? -4.281 1.944 -6.914 1 96.88 32 HIS B N 1
ATOM 1636 C CA . HIS B 1 32 ? -4.625 3.354 -7.055 1 96.88 32 HIS B CA 1
ATOM 1637 C C . HIS B 1 32 ? -5.113 3.936 -5.73 1 96.88 32 HIS B C 1
ATOM 1639 O O . HIS B 1 32 ? -5.316 5.145 -5.613 1 96.88 32 HIS B O 1
ATOM 1645 N N . ALA B 1 33 ? -5.27 3.076 -4.734 1 96.62 33 ALA B N 1
ATOM 1646 C CA . ALA B 1 33 ? -5.719 3.539 -3.426 1 96.62 33 ALA B CA 1
ATOM 1647 C C . ALA B 1 33 ? -4.812 4.641 -2.891 1 96.62 33 ALA B C 1
ATOM 1649 O O . ALA B 1 33 ? -5.285 5.613 -2.297 1 96.62 33 ALA B O 1
ATOM 1650 N N . LEU B 1 34 ? -3.557 4.539 -3.164 1 96.88 34 LEU B N 1
ATOM 1651 C CA . LEU B 1 34 ? -2.582 5.453 -2.58 1 96.88 34 LEU B CA 1
ATOM 1652 C C . LEU B 1 34 ? -2.719 6.848 -3.182 1 96.88 34 LEU B C 1
ATOM 1654 O O . LEU B 1 34 ? -2.424 7.848 -2.521 1 96.88 34 LEU B O 1
ATOM 1658 N N . ALA B 1 35 ? -3.18 6.934 -4.414 1 96.88 35 ALA B N 1
ATOM 1659 C CA . ALA B 1 35 ? -3.447 8.242 -4.996 1 96.88 35 ALA B CA 1
ATOM 1660 C C . ALA B 1 35 ? -4.578 8.953 -4.258 1 96.88 35 ALA B C 1
ATOM 1662 O O . ALA B 1 35 ? -4.539 10.172 -4.07 1 96.88 35 ALA B O 1
ATOM 1663 N N . TYR B 1 36 ? -5.543 8.211 -3.82 1 98.19 36 TYR B N 1
ATOM 1664 C CA . TYR B 1 36 ? -6.633 8.773 -3.033 1 98.19 36 TYR B CA 1
ATOM 1665 C C . TYR B 1 36 ? -6.141 9.219 -1.661 1 98.19 36 TYR B C 1
ATOM 1667 O O . TYR B 1 36 ? -6.543 10.273 -1.162 1 98.19 36 TYR B O 1
ATOM 1675 N N . PHE B 1 37 ? -5.297 8.383 -1.082 1 97.88 37 PHE B N 1
ATOM 1676 C CA . PHE B 1 37 ? -4.707 8.758 0.197 1 97.88 37 PHE B CA 1
ATOM 1677 C C . PHE B 1 37 ? -3.943 10.07 0.074 1 97.88 37 PHE B C 1
ATOM 1679 O O . PHE B 1 37 ? -4.086 10.961 0.916 1 97.88 37 PHE B O 1
ATOM 1686 N N . GLU B 1 38 ? -3.137 10.172 -0.901 1 95.94 38 GLU B N 1
ATOM 1687 C CA . GLU B 1 38 ? -2.334 11.367 -1.109 1 95.94 38 GLU B CA 1
ATOM 1688 C C . GLU B 1 38 ? -3.217 12.594 -1.325 1 95.94 38 GLU B C 1
ATOM 1690 O O . GLU B 1 38 ? -2.945 13.664 -0.777 1 95.94 38 GLU B O 1
ATOM 1695 N N . ALA B 1 39 ? -4.223 12.461 -2.123 1 96.44 39 ALA B N 1
ATOM 1696 C CA . ALA B 1 39 ? -5.152 13.562 -2.365 1 96.44 39 ALA B CA 1
ATOM 1697 C C . ALA B 1 39 ? -5.816 14.016 -1.068 1 96.44 39 ALA B C 1
ATOM 1699 O O . ALA B 1 39 ? -6.004 15.211 -0.847 1 96.44 39 ALA B O 1
ATOM 1700 N N . ALA B 1 40 ? -6.152 13.078 -0.251 1 97.44 40 ALA B N 1
ATOM 1701 C CA . ALA B 1 40 ? -6.793 13.398 1.021 1 97.44 40 ALA B CA 1
ATOM 1702 C C . ALA B 1 40 ? -5.828 14.141 1.944 1 97.44 40 ALA B C 1
ATOM 1704 O O . ALA B 1 40 ? -6.219 15.094 2.623 1 97.44 40 ALA B O 1
ATOM 1705 N N . ARG B 1 41 ? -4.617 13.664 2.027 1 94.88 41 ARG B N 1
ATOM 1706 C CA . ARG B 1 41 ? -3.623 14.375 2.824 1 94.88 41 ARG B CA 1
ATOM 1707 C C . ARG B 1 41 ? -3.455 15.812 2.34 1 94.88 41 ARG B C 1
ATOM 1709 O O . ARG B 1 41 ? -3.389 16.734 3.146 1 94.88 41 ARG B O 1
ATOM 1716 N N . ALA B 1 42 ? -3.379 15.992 1.04 1 93.19 42 ALA B N 1
ATOM 1717 C CA . ALA B 1 42 ? -3.229 17.328 0.463 1 93.19 42 ALA B CA 1
ATOM 1718 C C . ALA B 1 42 ? -4.438 18.203 0.783 1 93.19 42 ALA B C 1
ATOM 1720 O O . ALA B 1 42 ? -4.285 19.391 1.104 1 93.19 42 ALA B O 1
ATOM 1721 N N . ASP B 1 43 ? -5.578 17.641 0.683 1 95.75 43 ASP B N 1
ATOM 1722 C CA . ASP B 1 43 ? -6.809 18.375 0.977 1 95.75 43 ASP B CA 1
ATOM 1723 C C . ASP B 1 43 ? -6.852 18.812 2.438 1 95.75 43 ASP B C 1
ATOM 1725 O O . ASP B 1 43 ? -7.16 19.969 2.734 1 95.75 43 ASP B O 1
ATOM 1729 N N . LEU B 1 44 ? -6.551 17.906 3.332 1 94.56 44 LEU B N 1
ATOM 1730 C CA . LEU B 1 44 ? -6.48 18.219 4.754 1 94.56 44 LEU B CA 1
ATOM 1731 C C . LEU B 1 44 ? -5.461 19.328 5.016 1 94.56 44 LEU B C 1
ATOM 1733 O O . LEU B 1 44 ? -5.723 20.25 5.793 1 94.56 44 LEU B O 1
ATOM 1737 N N . ALA B 1 45 ? -4.34 19.203 4.41 1 90.75 45 ALA B N 1
ATOM 1738 C CA . ALA B 1 45 ? -3.291 20.203 4.559 1 90.75 45 ALA B CA 1
ATOM 1739 C C . ALA B 1 45 ? -3.779 21.578 4.105 1 90.75 45 ALA B C 1
ATOM 1741 O O . ALA B 1 45 ? -3.529 22.578 4.773 1 90.75 45 ALA B O 1
ATOM 1742 N N . ARG B 1 46 ? -4.422 21.625 2.955 1 90.31 46 ARG B N 1
ATOM 1743 C CA . ARG B 1 46 ? -4.945 22.891 2.441 1 90.31 46 ARG B CA 1
ATOM 1744 C C . ARG B 1 46 ? -5.945 23.5 3.416 1 90.31 46 ARG B C 1
ATOM 1746 O O . ARG B 1 46 ? -5.953 24.719 3.617 1 90.31 46 ARG B O 1
ATOM 1753 N N . ARG B 1 47 ? -6.672 22.672 3.965 1 90.94 47 ARG B N 1
ATOM 1754 C CA . ARG B 1 47 ? -7.699 23.141 4.895 1 90.94 47 ARG B CA 1
ATOM 1755 C C . ARG B 1 47 ? -7.07 23.703 6.164 1 90.94 47 ARG B C 1
ATOM 1757 O O . ARG B 1 47 ? -7.598 24.656 6.754 1 90.94 47 ARG B O 1
ATOM 1764 N N . THR B 1 48 ? -5.906 23.141 6.574 1 87.75 48 THR B N 1
ATOM 1765 C CA . THR B 1 48 ? -5.328 23.5 7.867 1 87.75 48 THR B CA 1
ATOM 1766 C C . THR B 1 48 ? -4.039 24.297 7.684 1 87.75 48 THR B C 1
ATOM 1768 O O . THR B 1 48 ? -3.305 24.531 8.648 1 87.75 48 THR B O 1
ATOM 1771 N N . ARG B 1 49 ? -3.689 24.672 6.516 1 75.75 49 ARG B N 1
ATOM 1772 C CA . ARG B 1 49 ? -2.49 25.438 6.176 1 75.75 49 ARG B CA 1
ATOM 1773 C C . ARG B 1 49 ? -1.229 24.656 6.547 1 75.75 49 ARG B C 1
ATOM 1775 O O . ARG B 1 49 ? -0.288 25.219 7.105 1 75.75 49 ARG B O 1
ATOM 1782 N N . LEU B 1 50 ? -1.265 23.281 6.547 1 67.75 50 LEU B N 1
ATOM 1783 C CA . LEU B 1 50 ? -0.12 22.391 6.723 1 67.75 50 LEU B CA 1
ATOM 1784 C C . LEU B 1 50 ? 0.361 21.859 5.379 1 67.75 50 LEU B C 1
ATOM 1786 O O . LEU B 1 50 ? 0.911 20.75 5.309 1 67.75 50 LEU B O 1
ATOM 1790 N N . SER B 1 51 ? 0.407 22.656 4.387 1 63.06 51 SER B N 1
ATOM 1791 C CA . SER B 1 51 ? 0.734 22.094 3.076 1 63.06 51 SER B CA 1
ATOM 1792 C C . SER B 1 51 ? 2.197 21.672 3.004 1 63.06 51 SER B C 1
ATOM 1794 O O . SER B 1 51 ? 3.041 22.203 3.727 1 63.06 51 SER B O 1
ATOM 1796 N N . VAL B 1 52 ? 2.354 20.516 2.365 1 58.41 52 VAL B N 1
ATOM 1797 C CA . VAL B 1 52 ? 3.701 20.016 2.094 1 58.41 52 VAL B CA 1
ATOM 1798 C C . VAL B 1 52 ? 4.602 21.188 1.681 1 58.41 52 VAL B C 1
ATOM 1800 O O . VAL B 1 52 ? 5.762 21.25 2.096 1 58.41 52 VAL B O 1
ATOM 1803 N N . SER B 1 53 ? 4.051 21.984 0.889 1 59 53 SER B N 1
ATOM 1804 C CA . SER B 1 53 ? 4.812 23.156 0.465 1 59 53 SER B CA 1
ATOM 1805 C C . SER B 1 53 ? 5.309 23.953 1.664 1 59 53 SER B C 1
ATOM 1807 O O . SER B 1 53 ? 6.434 24.469 1.656 1 59 53 SER B O 1
ATOM 1809 N N . GLU B 1 54 ? 4.48 24.047 2.645 1 63.56 54 GLU B N 1
ATOM 1810 C CA . GLU B 1 54 ? 4.887 24.797 3.83 1 63.56 54 GLU B CA 1
ATOM 1811 C C . GLU B 1 54 ? 5.922 24.031 4.641 1 63.56 54 GLU B C 1
ATOM 1813 O O . GLU B 1 54 ? 6.812 24.625 5.246 1 63.56 54 GLU B O 1
ATOM 1818 N N . LEU B 1 55 ? 5.719 22.766 4.508 1 63.5 55 LEU B N 1
ATOM 1819 C CA . LEU B 1 55 ? 6.715 21.938 5.184 1 63.5 55 LEU B CA 1
ATOM 1820 C C . LEU B 1 55 ? 8.07 22.062 4.5 1 63.5 55 LEU B C 1
ATOM 1822 O O . LEU B 1 55 ? 9.109 22.109 5.172 1 63.5 55 LEU B O 1
ATOM 1826 N N . LEU B 1 56 ? 7.934 22.156 3.275 1 60.81 56 LEU B N 1
ATOM 1827 C CA . LEU B 1 56 ? 9.156 22.344 2.496 1 60.81 56 LEU B CA 1
ATOM 1828 C C . LEU B 1 56 ? 9.828 23.656 2.844 1 60.81 56 LEU B C 1
ATOM 1830 O O . LEU B 1 56 ? 11.055 23.75 2.854 1 60.81 56 LEU B O 1
ATOM 1834 N N . GLU B 1 57 ? 9.109 24.609 3.115 1 61.22 57 GLU B N 1
ATOM 1835 C CA . GLU B 1 57 ? 9.664 25.906 3.525 1 61.22 57 GLU B CA 1
ATOM 1836 C C . GLU B 1 57 ? 10.547 25.766 4.762 1 61.22 57 GLU B C 1
ATOM 1838 O O . GLU B 1 57 ? 11.484 26.531 4.957 1 61.22 57 GLU B O 1
ATOM 1843 N N . PHE B 1 58 ? 10.359 24.734 5.41 1 65.44 58 PHE B N 1
ATOM 1844 C CA . 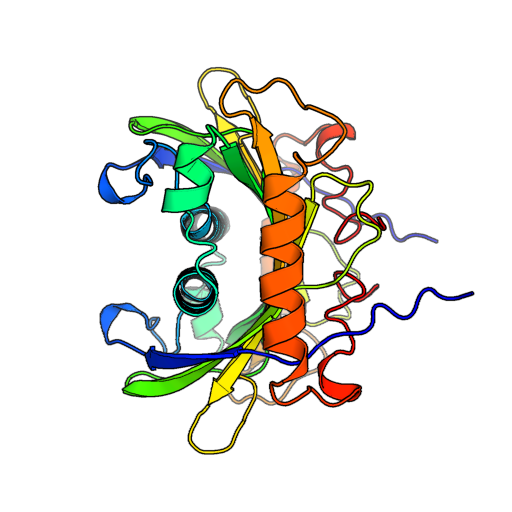PHE B 1 58 ? 11.141 24.5 6.617 1 65.44 58 PHE B CA 1
ATOM 1845 C C . PHE B 1 58 ? 12.242 23.484 6.363 1 65.44 58 PHE B C 1
ATOM 1847 O O . PHE B 1 58 ? 12.844 22.953 7.305 1 65.44 58 PHE B O 1
ATOM 1854 N N . ASN B 1 59 ? 12.453 23.234 5.156 1 72.88 59 ASN B N 1
ATOM 1855 C CA . ASN B 1 59 ? 13.484 22.297 4.762 1 72.88 59 ASN B CA 1
ATOM 1856 C C . ASN B 1 59 ? 13.266 20.922 5.379 1 72.88 59 ASN B C 1
ATOM 1858 O O . ASN B 1 59 ? 14.195 20.312 5.914 1 72.88 59 ASN B O 1
ATOM 1862 N N . LEU B 1 60 ? 11.984 20.656 5.453 1 77.44 60 LEU B N 1
ATOM 1863 C CA . LEU B 1 60 ? 11.648 19.344 6.027 1 77.44 60 LEU B CA 1
ATOM 1864 C C . LEU B 1 60 ? 11.219 18.375 4.941 1 77.44 60 LEU B C 1
ATOM 1866 O O . LEU B 1 60 ? 10.695 18.781 3.902 1 77.44 60 LEU B O 1
ATOM 1870 N N . ALA B 1 61 ? 11.656 17.156 5.148 1 80.75 61 ALA B N 1
ATOM 1871 C CA . ALA B 1 61 ? 11.18 16.047 4.336 1 80.75 61 ALA B CA 1
ATOM 1872 C C . ALA B 1 61 ? 10.25 15.141 5.133 1 80.75 61 ALA B C 1
ATOM 1874 O O . ALA B 1 61 ? 10.406 14.992 6.348 1 80.75 61 ALA B O 1
ATOM 1875 N N . VAL B 1 62 ? 9.289 14.641 4.426 1 85.25 62 VAL B N 1
ATOM 1876 C CA . VAL B 1 62 ? 8.344 13.758 5.09 1 85.25 62 VAL B CA 1
ATOM 1877 C C . VAL B 1 62 ? 8.242 12.438 4.328 1 85.25 62 VAL B C 1
ATOM 1879 O O . VAL B 1 62 ? 7.184 12.109 3.787 1 85.25 62 VAL B O 1
ATOM 1882 N N . PRO B 1 63 ? 9.281 11.656 4.375 1 89.38 63 PRO B N 1
ATOM 1883 C CA . PRO B 1 63 ? 9.266 10.398 3.627 1 89.38 63 PRO B CA 1
ATOM 1884 C C . PRO B 1 63 ? 8.297 9.375 4.219 1 89.38 63 PRO B C 1
ATOM 1886 O O . PRO B 1 63 ? 8.047 9.383 5.426 1 89.38 63 PRO B O 1
ATOM 1889 N N . MET B 1 64 ? 7.785 8.586 3.311 1 94.56 64 MET B N 1
ATOM 1890 C CA . MET B 1 64 ? 6.961 7.457 3.742 1 94.56 64 MET B CA 1
ATOM 1891 C C . MET B 1 64 ? 7.812 6.395 4.43 1 94.56 64 MET B C 1
ATOM 1893 O O . MET B 1 64 ? 8.836 5.973 3.896 1 94.56 64 MET B O 1
ATOM 1897 N N . VAL B 1 65 ? 7.402 5.957 5.594 1 93 65 VAL B N 1
ATOM 1898 C CA . VAL B 1 65 ? 8.078 4.895 6.328 1 93 65 VAL B CA 1
ATOM 1899 C C . VAL B 1 65 ? 7.41 3.555 6.027 1 93 65 VAL B C 1
ATOM 1901 O O . VAL B 1 65 ? 8.078 2.588 5.656 1 93 65 VAL B O 1
ATOM 1904 N N . ASP B 1 66 ? 6.102 3.514 6.211 1 94 66 ASP B N 1
ATOM 1905 C CA . ASP B 1 66 ? 5.344 2.312 5.867 1 94 66 ASP B CA 1
ATOM 1906 C C . ASP B 1 66 ? 3.869 2.639 5.648 1 94 66 ASP B C 1
ATOM 1908 O O . ASP B 1 66 ? 3.43 3.76 5.91 1 94 66 ASP B O 1
ATOM 1912 N N . LEU B 1 67 ? 3.207 1.663 5.102 1 94.38 67 LEU B N 1
ATOM 1913 C CA . LEU B 1 67 ? 1.763 1.781 4.941 1 94.38 67 LEU B CA 1
ATOM 1914 C C . LEU B 1 67 ? 1.098 0.41 4.977 1 94.38 67 LEU B C 1
ATOM 1916 O O . LEU B 1 67 ? 1.765 -0.613 4.805 1 94.38 67 LEU B O 1
ATOM 1920 N N . TRP B 1 68 ? -0.146 0.469 5.238 1 93.69 68 TRP B N 1
ATOM 1921 C CA . TRP B 1 68 ? -1.006 -0.71 5.27 1 93.69 68 TRP B CA 1
ATOM 1922 C C . TRP B 1 68 ? -2.381 -0.397 4.691 1 93.69 68 TRP B C 1
ATOM 1924 O O . TRP B 1 68 ? -2.955 0.658 4.973 1 93.69 68 TRP B O 1
ATOM 1934 N N . ILE B 1 69 ? -2.881 -1.351 3.904 1 95.81 69 ILE B N 1
ATOM 1935 C CA . ILE B 1 69 ? -4.219 -1.205 3.344 1 95.81 69 ILE B CA 1
ATOM 1936 C C . ILE B 1 69 ? -4.988 -2.518 3.494 1 95.81 69 ILE B C 1
ATOM 1938 O O . ILE B 1 69 ? -4.438 -3.596 3.26 1 95.81 69 ILE B O 1
ATOM 1942 N N . GLU B 1 70 ? -6.176 -2.416 3.873 1 95.5 70 GLU B N 1
ATOM 1943 C CA . GLU B 1 70 ? -7.141 -3.51 3.832 1 95.5 70 GLU B CA 1
ATOM 1944 C C . GLU B 1 70 ? -8.258 -3.221 2.838 1 95.5 70 GLU B C 1
ATOM 1946 O O . GLU B 1 70 ? -8.891 -2.164 2.895 1 95.5 70 GLU B O 1
ATOM 1951 N N . TYR B 1 71 ? -8.484 -4.203 2.004 1 96.19 71 TYR B N 1
ATOM 1952 C CA . TYR B 1 71 ? -9.523 -4.055 0.988 1 96.19 71 TYR B CA 1
ATOM 1953 C C . TYR B 1 71 ? -10.797 -4.789 1.398 1 96.19 71 TYR B C 1
ATOM 1955 O O . TYR B 1 71 ? -10.742 -5.945 1.823 1 96.19 71 TYR B O 1
ATOM 1963 N N . LYS B 1 72 ? -11.938 -4.121 1.203 1 95.19 72 LYS B N 1
ATOM 1964 C CA . LYS B 1 72 ? -13.188 -4.664 1.72 1 95.19 72 LYS B CA 1
ATOM 1965 C C . LYS B 1 72 ? -14.164 -4.973 0.585 1 95.19 72 LYS B C 1
ATOM 1967 O O . LYS B 1 72 ? -14.57 -6.121 0.403 1 95.19 72 LYS B O 1
ATOM 1972 N N . LYS B 1 73 ? -14.562 -3.932 -0.15 1 95.81 73 LYS B N 1
ATOM 1973 C CA . LYS B 1 73 ? -15.5 -4.074 -1.261 1 95.81 73 LYS B CA 1
ATOM 1974 C C . LYS B 1 73 ? -14.953 -3.41 -2.523 1 95.81 73 LYS B C 1
ATOM 1976 O O . LYS B 1 73 ? -14.227 -2.422 -2.447 1 95.81 73 LYS B O 1
ATOM 1981 N N . PRO B 1 74 ? -15.398 -3.98 -3.641 1 95.19 74 PRO B N 1
ATOM 1982 C CA . PRO B 1 74 ? -14.938 -3.354 -4.883 1 95.19 74 PRO B CA 1
ATOM 1983 C C . PRO B 1 74 ? -15.633 -2.023 -5.164 1 95.19 74 PRO B C 1
ATOM 1985 O O . PRO B 1 74 ? -16.734 -1.787 -4.68 1 95.19 74 PRO B O 1
ATOM 1988 N N . ALA B 1 75 ? -14.922 -1.133 -5.809 1 97.5 75 ALA B N 1
ATOM 1989 C CA . ALA B 1 75 ? -15.492 0.078 -6.395 1 97.5 75 ALA B CA 1
ATOM 1990 C C . ALA B 1 75 ? -15.414 0.035 -7.918 1 97.5 75 ALA B C 1
ATOM 1992 O O . ALA B 1 75 ? -14.422 -0.441 -8.484 1 97.5 75 ALA B O 1
ATOM 1993 N N . HIS B 1 76 ? -16.406 0.613 -8.578 1 96.88 76 HIS B N 1
ATOM 1994 C CA . HIS B 1 76 ? -16.516 0.536 -10.031 1 96.88 76 HIS B CA 1
ATOM 1995 C C . HIS B 1 76 ? -16.281 1.897 -10.68 1 96.88 76 HIS B C 1
ATOM 1997 O O . HIS B 1 76 ? -16.375 2.93 -10.008 1 96.88 76 HIS B O 1
ATOM 2003 N N . GLU B 1 77 ? -16.031 1.775 -11.945 1 97.12 77 GLU B N 1
ATOM 2004 C CA . GLU B 1 77 ? -15.875 3.002 -12.719 1 97.12 77 GLU B CA 1
ATOM 2005 C C . GLU B 1 77 ? -17.078 3.926 -12.539 1 97.12 77 GLU B C 1
ATOM 2007 O O . GLU B 1 77 ? -18.219 3.465 -12.484 1 97.12 77 GLU B O 1
ATOM 2012 N N . ASP B 1 78 ? -16.719 5.203 -12.43 1 97.19 78 ASP B N 1
ATOM 2013 C CA . ASP B 1 78 ? -17.688 6.301 -12.391 1 97.19 78 ASP B CA 1
ATOM 2014 C C . ASP B 1 78 ? -18.391 6.367 -11.039 1 97.19 78 ASP B C 1
ATOM 2016 O O . ASP B 1 78 ? -19.203 7.262 -10.805 1 97.19 78 ASP B O 1
ATOM 2020 N N . GLU B 1 79 ? -18.094 5.496 -10.18 1 97.94 79 GLU B N 1
ATOM 2021 C CA . GLU B 1 79 ? -18.672 5.566 -8.844 1 97.94 79 GLU B CA 1
ATOM 2022 C C . GLU B 1 79 ? -18.062 6.703 -8.039 1 97.94 79 GLU B C 1
ATOM 2024 O O . GLU B 1 79 ? -16.859 6.953 -8.117 1 97.94 79 GLU B O 1
ATOM 2029 N N . GLU B 1 80 ? -18.922 7.395 -7.32 1 98.5 80 GLU B N 1
ATOM 2030 C CA . GLU B 1 80 ? -18.484 8.477 -6.445 1 98.5 80 GLU B CA 1
ATOM 2031 C C . GLU B 1 80 ? -18 7.934 -5.102 1 98.5 80 GLU B C 1
ATOM 2033 O O . GLU B 1 80 ? -18.719 7.184 -4.438 1 98.5 80 GLU B O 1
ATOM 2038 N N . LEU B 1 81 ? -16.797 8.336 -4.723 1 98.69 81 LEU B N 1
ATOM 2039 C CA . LEU B 1 81 ? -16.172 7.914 -3.473 1 98.69 81 LEU B CA 1
ATOM 2040 C C . LEU B 1 81 ? -15.875 9.117 -2.578 1 98.69 81 LEU B C 1
ATOM 2042 O O . LEU B 1 81 ? -15.867 10.258 -3.047 1 98.69 81 LEU B O 1
ATOM 2046 N N . VAL B 1 82 ? -15.672 8.852 -1.282 1 98.69 82 VAL B N 1
ATOM 2047 C CA . VAL B 1 82 ? -15.172 9.828 -0.319 1 98.69 82 VAL B CA 1
ATOM 2048 C C . VAL B 1 82 ? -14.023 9.219 0.484 1 98.69 82 VAL B C 1
ATOM 2050 O O . VAL B 1 82 ? -14.156 8.125 1.034 1 98.69 82 VAL B O 1
ATOM 2053 N N . THR B 1 83 ? -12.953 9.898 0.453 1 98.62 83 THR B N 1
ATOM 2054 C CA . THR B 1 83 ? -11.852 9.5 1.313 1 98.62 83 THR B CA 1
ATOM 2055 C C . THR B 1 83 ? -11.914 10.234 2.652 1 98.62 83 THR B C 1
ATOM 2057 O O . THR B 1 83 ? -11.883 11.461 2.695 1 98.62 83 THR B O 1
ATOM 2060 N N . GLN B 1 84 ? -12.039 9.422 3.68 1 98 84 GLN B N 1
ATOM 2061 C CA . GLN B 1 84 ? -11.984 9.938 5.047 1 98 84 GLN B CA 1
ATOM 2062 C C . GLN B 1 84 ? -10.586 9.789 5.633 1 98 84 GLN B C 1
ATOM 2064 O O . GLN B 1 84 ? -10.008 8.703 5.613 1 98 84 GLN B O 1
ATOM 2069 N N . ILE B 1 85 ? -10.055 10.906 6.148 1 96.62 85 ILE B N 1
ATOM 2070 C CA . ILE B 1 85 ? -8.688 10.883 6.656 1 96.62 85 ILE B CA 1
ATOM 2071 C C . ILE B 1 85 ? -8.648 11.484 8.062 1 96.62 85 ILE B C 1
ATOM 2073 O O . ILE B 1 85 ? -9.328 12.477 8.336 1 96.62 85 ILE B O 1
ATOM 2077 N N . SER B 1 86 ? -7.906 10.859 8.922 1 94.5 86 SER B N 1
ATOM 2078 C CA . SER B 1 86 ? -7.621 11.391 10.25 1 94.5 86 SER B CA 1
ATOM 2079 C C . SER B 1 86 ? -6.129 11.344 10.555 1 94.5 86 SER B C 1
ATOM 2081 O O . SER B 1 86 ? -5.379 10.602 9.922 1 94.5 86 SER B O 1
ATOM 2083 N N . LEU B 1 87 ? -5.746 12.211 11.414 1 90.94 87 LEU B N 1
ATOM 2084 C CA . LEU B 1 87 ? -4.383 12.242 11.938 1 90.94 87 LEU B CA 1
ATOM 2085 C C . LEU B 1 87 ? -4.328 11.695 13.359 1 90.94 87 LEU B C 1
ATOM 2087 O O . LEU B 1 87 ? -4.93 12.273 14.266 1 90.94 87 LEU B O 1
ATOM 2091 N N . LEU B 1 88 ? -3.562 10.625 13.477 1 86.19 88 LEU B N 1
ATOM 2092 C CA . LEU B 1 88 ? -3.494 10 14.797 1 86.19 88 LEU B CA 1
ATOM 2093 C C . LEU B 1 88 ? -2.576 10.789 15.719 1 86.19 88 LEU B C 1
ATOM 2095 O O . LEU B 1 88 ? -1.514 11.25 15.305 1 86.19 88 LEU B O 1
ATOM 2099 N N . ARG B 1 89 ? -3.078 10.953 16.906 1 76.94 89 ARG B N 1
ATOM 2100 C CA . ARG B 1 89 ? -2.275 11.664 17.891 1 76.94 89 ARG B CA 1
ATOM 2101 C C . ARG B 1 89 ? -1.354 10.711 18.641 1 76.94 89 ARG B C 1
ATOM 2103 O O . ARG B 1 89 ? -1.812 9.727 19.219 1 76.94 89 ARG B O 1
ATOM 2110 N N . GLN B 1 90 ? -0.121 10.719 18.312 1 69 90 GLN B N 1
ATOM 2111 C CA . GLN B 1 90 ? 0.868 9.922 19.031 1 69 90 GLN B CA 1
ATOM 2112 C C . GLN B 1 90 ? 1.693 10.789 19.984 1 69 90 GLN B C 1
ATOM 2114 O O . GLN B 1 90 ? 1.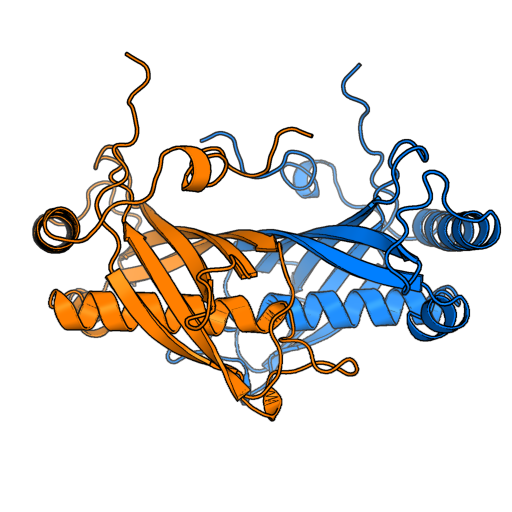735 12.008 19.844 1 69 90 GLN B O 1
ATOM 2119 N N . PRO B 1 91 ? 2.133 10.055 21.062 1 58.53 91 PRO B N 1
ATOM 2120 C CA . PRO B 1 91 ? 3.002 10.859 21.922 1 58.53 91 PRO B CA 1
ATOM 2121 C C . PRO B 1 91 ? 4.156 11.508 21.172 1 58.53 91 PRO B C 1
ATOM 2123 O O .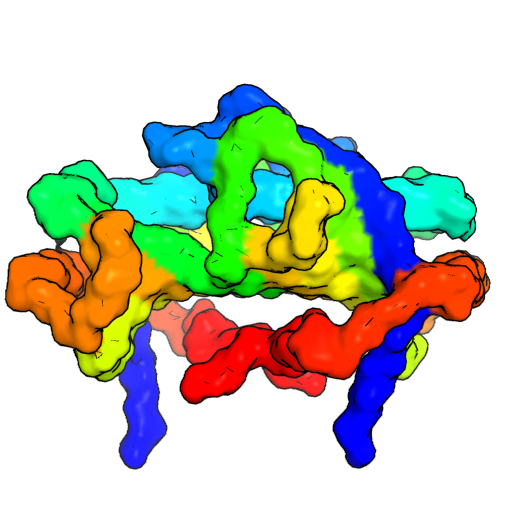 PRO B 1 91 ? 4.691 10.914 20.234 1 58.53 91 PRO B O 1
ATOM 2126 N N . LEU B 1 92 ? 4.16 12.898 21.047 1 55.19 92 LEU B N 1
ATOM 2127 C CA . LEU B 1 92 ? 4.93 13.852 20.266 1 55.19 92 LEU B CA 1
ATOM 2128 C C . LEU B 1 92 ? 6.414 13.508 20.281 1 55.19 92 LEU B C 1
ATOM 2130 O O . LEU B 1 92 ? 7.195 14.055 19.5 1 55.19 92 LEU B O 1
ATOM 2134 N N . ARG B 1 93 ? 6.898 12.594 21.109 1 58 93 ARG B N 1
ATOM 2135 C CA . ARG B 1 93 ? 8.352 12.477 21.141 1 58 93 ARG B CA 1
ATOM 2136 C C . ARG B 1 93 ? 8.867 11.68 19.953 1 58 93 ARG B C 1
ATOM 2138 O O . ARG B 1 93 ? 10.062 11.398 19.859 1 58 93 ARG B O 1
ATOM 2145 N N . THR B 1 94 ? 7.887 11.453 18.969 1 64.69 94 THR B N 1
ATOM 2146 C CA . THR B 1 94 ? 8.414 10.727 17.812 1 64.69 94 THR B CA 1
ATOM 2147 C C . THR B 1 94 ? 8.258 11.547 16.547 1 64.69 94 THR B C 1
ATOM 2149 O O . THR B 1 94 ? 7.301 12.305 16.391 1 64.69 94 THR B O 1
ATOM 2152 N N . PRO B 1 95 ? 9.297 11.617 15.719 1 78.19 95 PRO B N 1
ATOM 2153 C CA . PRO B 1 95 ? 9.25 12.375 14.469 1 78.19 95 PRO B CA 1
ATOM 2154 C C . PRO B 1 95 ? 8.344 11.734 13.422 1 78.19 95 PRO B C 1
ATOM 2156 O O . PRO B 1 95 ? 8.547 11.938 12.219 1 78.19 95 PRO B O 1
ATOM 2159 N N . PHE B 1 96 ? 7.281 10.953 13.969 1 82.56 96 PHE B N 1
ATOM 2160 C CA . PHE B 1 96 ? 6.43 10.25 13.016 1 82.56 96 PHE B CA 1
ATOM 2161 C C . PHE B 1 96 ? 5.031 10.867 12.992 1 82.56 96 PHE B C 1
ATOM 2163 O O . PHE B 1 96 ? 4.512 11.281 14.031 1 82.56 96 PHE B O 1
ATOM 2170 N N . ILE B 1 97 ? 4.52 10.906 11.82 1 85.88 97 ILE B N 1
ATOM 2171 C CA . ILE B 1 97 ? 3.125 11.273 11.586 1 85.88 97 ILE B CA 1
ATOM 2172 C C . ILE B 1 97 ? 2.369 10.07 11.023 1 85.88 97 ILE B C 1
ATOM 2174 O O . ILE B 1 97 ? 2.834 9.414 10.086 1 85.88 97 ILE B O 1
ATOM 2178 N N . GLN B 1 98 ? 1.224 9.781 11.664 1 89.94 98 GLN B N 1
ATOM 2179 C CA . GLN B 1 98 ? 0.428 8.641 11.227 1 89.94 98 GLN B CA 1
ATOM 2180 C C . GLN B 1 98 ? -0.975 9.078 10.812 1 89.94 98 GLN B C 1
ATOM 2182 O O . GLN B 1 98 ? -1.679 9.734 11.586 1 89.94 98 GLN B O 1
ATOM 2187 N N . PHE B 1 99 ? -1.301 8.664 9.625 1 92.69 99 PHE B N 1
ATOM 2188 C CA . PHE B 1 99 ? -2.645 8.93 9.125 1 92.69 99 PHE B CA 1
ATOM 2189 C C . PHE B 1 99 ? -3.451 7.641 9.031 1 92.69 99 PHE B C 1
ATOM 2191 O O . PHE B 1 99 ? -2.904 6.582 8.711 1 92.69 99 PHE B O 1
ATOM 2198 N N . ALA B 1 100 ? -4.707 7.785 9.289 1 94.12 100 ALA B N 1
ATOM 2199 C CA . ALA B 1 100 ? -5.68 6.723 9.055 1 94.12 100 ALA B CA 1
ATOM 2200 C C . ALA B 1 100 ? -6.676 7.125 7.969 1 94.12 100 ALA B C 1
ATOM 2202 O O . ALA B 1 100 ? -7.098 8.281 7.906 1 94.12 100 ALA B O 1
ATOM 2203 N N . TYR B 1 101 ? -7.082 6.125 7.207 1 96.38 101 TYR B N 1
ATOM 2204 C CA . TYR B 1 101 ? -7.953 6.402 6.066 1 96.38 101 TYR B CA 1
ATOM 2205 C C . TYR B 1 101 ? -9.102 5.402 5.996 1 96.38 101 TYR B C 1
ATOM 2207 O O . TYR B 1 101 ? -8.922 4.227 6.336 1 96.38 101 TYR B O 1
ATOM 2215 N N . ARG B 1 102 ? -10.164 5.859 5.496 1 96.94 102 ARG B N 1
ATOM 2216 C CA . ARG B 1 102 ? -11.242 5.043 4.957 1 96.94 102 ARG B CA 1
ATOM 2217 C C . ARG B 1 102 ? -11.758 5.609 3.635 1 96.94 102 ARG B C 1
ATOM 2219 O O . ARG B 1 102 ? -11.93 6.82 3.5 1 96.94 102 ARG B O 1
ATOM 2226 N N . ILE B 1 103 ? -11.922 4.777 2.668 1 98.31 103 ILE B N 1
ATOM 2227 C CA . ILE B 1 103 ? -12.617 5.164 1.444 1 98.31 103 ILE B CA 1
ATOM 2228 C C . ILE B 1 103 ? -13.984 4.5 1.397 1 98.31 103 ILE B C 1
ATOM 2230 O O . ILE B 1 103 ? -14.094 3.273 1.494 1 98.31 103 ILE B O 1
ATOM 2234 N N . VAL B 1 104 ? -14.992 5.336 1.266 1 98.25 104 VAL B N 1
ATOM 2235 C CA . VAL B 1 104 ? -16.359 4.828 1.283 1 98.25 104 VAL B CA 1
ATOM 2236 C C . VAL B 1 104 ? -17.109 5.312 0.044 1 98.25 104 VAL B C 1
ATOM 2238 O O . VAL B 1 104 ? -16.75 6.34 -0.541 1 98.25 104 VAL B O 1
ATOM 2241 N N . LYS B 1 105 ? -18.109 4.562 -0.343 1 98.31 105 LYS B N 1
ATOM 2242 C CA . LYS B 1 105 ? -19 4.996 -1.421 1 98.31 105 LYS B CA 1
ATOM 2243 C C . LYS B 1 105 ? -19.953 6.098 -0.948 1 98.31 105 LYS B C 1
ATOM 2245 O O . LYS B 1 105 ? -20.547 5.988 0.124 1 98.31 105 LYS B O 1
ATOM 2250 N N . LEU B 1 106 ? -20.047 7.074 -1.739 1 97.56 106 LEU B N 1
ATOM 2251 C CA . LEU B 1 106 ? -20.906 8.188 -1.377 1 97.56 106 LEU B CA 1
ATOM 2252 C C . LEU B 1 106 ? -22.375 7.75 -1.317 1 97.56 106 LEU B C 1
ATOM 2254 O O . LEU B 1 106 ? -23.125 8.227 -0.473 1 97.56 106 LEU B O 1
ATOM 2258 N N . GLN B 1 107 ? -22.719 6.832 -2.18 1 96.25 107 GLN B N 1
ATOM 2259 C CA . GLN B 1 107 ? -24.109 6.426 -2.365 1 96.25 107 GLN B CA 1
ATOM 2260 C C . GLN B 1 107 ? -24.656 5.746 -1.111 1 96.25 107 GLN B C 1
ATOM 2262 O O . GLN B 1 107 ? -25.766 6.031 -0.682 1 96.25 107 GLN B O 1
ATOM 2267 N N . ASP B 1 108 ? -23.906 4.855 -0.487 1 96.31 108 ASP B N 1
ATOM 2268 C CA . ASP B 1 108 ? -24.516 4.074 0.592 1 96.31 108 ASP B CA 1
ATOM 2269 C C . ASP B 1 108 ? -23.562 3.967 1.782 1 96.31 108 ASP B C 1
ATOM 2271 O O . ASP B 1 108 ? -23.875 3.309 2.775 1 96.31 108 ASP B O 1
ATOM 2275 N N . GLY B 1 109 ? -22.406 4.539 1.674 1 95.88 109 GLY B N 1
ATOM 2276 C CA . GLY B 1 109 ? -21.469 4.527 2.787 1 95.88 109 GLY B CA 1
ATOM 2277 C C . GLY B 1 109 ? -20.688 3.232 2.9 1 95.88 109 GLY B C 1
ATOM 2278 O O . GLY B 1 109 ? -19.922 3.041 3.85 1 95.88 109 GLY B O 1
ATOM 2279 N N . GLN B 1 110 ? -20.828 2.381 1.916 1 96.88 110 GLN B N 1
ATOM 2280 C CA . GLN B 1 110 ? -20.109 1.112 1.939 1 96.88 110 GLN B CA 1
ATOM 2281 C C . GLN B 1 110 ? -18.594 1.339 1.889 1 96.88 110 GLN B C 1
ATOM 2283 O O . GLN B 1 110 ? -18.109 2.121 1.071 1 96.88 110 GLN B O 1
ATOM 2288 N N . GLU B 1 111 ? -17.906 0.632 2.795 1 97.44 111 GLU B N 1
ATOM 2289 C CA . GLU B 1 111 ? -16.453 0.783 2.861 1 97.44 111 GLU B CA 1
ATOM 2290 C C . GLU B 1 111 ? -15.766 -0.012 1.755 1 97.44 111 GLU B C 1
ATOM 2292 O O . GLU B 1 111 ? -15.961 -1.225 1.643 1 97.44 111 GLU B O 1
ATOM 2297 N N . VAL B 1 112 ? -15.023 0.669 0.987 1 97.88 112 VAL B N 1
ATOM 2298 C CA . VAL B 1 112 ? -14.273 0.062 -0.103 1 97.88 112 VAL B CA 1
ATOM 2299 C C . VAL B 1 112 ? -12.93 -0.457 0.422 1 97.88 112 VAL B C 1
ATOM 2301 O O . VAL B 1 112 ? -12.539 -1.587 0.125 1 97.88 112 VAL B O 1
ATOM 2304 N N . LEU B 1 113 ? -12.273 0.323 1.156 1 97.25 113 LEU B N 1
ATOM 2305 C CA . LEU B 1 113 ? -11 -0.043 1.764 1 97.25 113 LEU B CA 1
ATOM 2306 C C . LEU B 1 113 ? -10.664 0.888 2.924 1 97.25 113 LEU B C 1
ATOM 2308 O O . LEU B 1 113 ? -11.312 1.922 3.104 1 97.25 113 LEU B O 1
ATOM 2312 N N . ARG B 1 114 ? -9.656 0.517 3.699 1 96.44 114 ARG B N 1
ATOM 2313 C CA . ARG B 1 114 ? -9.078 1.329 4.766 1 96.44 114 ARG B CA 1
ATOM 2314 C C . ARG B 1 114 ? -7.57 1.142 4.848 1 96.44 114 ARG B C 1
ATOM 2316 O O . ARG B 1 114 ? -7.027 0.199 4.27 1 96.44 114 ARG B O 1
ATOM 2323 N N . GLY B 1 115 ? -6.945 2.078 5.512 1 94.88 115 GLY B N 1
ATOM 2324 C CA . GLY B 1 115 ? -5.496 1.954 5.586 1 94.88 115 GLY B CA 1
ATOM 2325 C C . GLY B 1 115 ? -4.859 2.975 6.508 1 94.88 115 GLY B C 1
ATOM 2326 O O . GLY B 1 115 ? -5.555 3.77 7.141 1 94.88 115 GLY B O 1
ATOM 2327 N N . ARG B 1 116 ? -3.545 2.828 6.551 1 93.5 116 ARG B N 1
ATOM 2328 C CA . ARG B 1 116 ? -2.725 3.721 7.363 1 93.5 116 ARG B CA 1
ATOM 2329 C C . ARG B 1 116 ? -1.388 4.004 6.688 1 93.5 116 ARG B C 1
ATOM 2331 O O . ARG B 1 11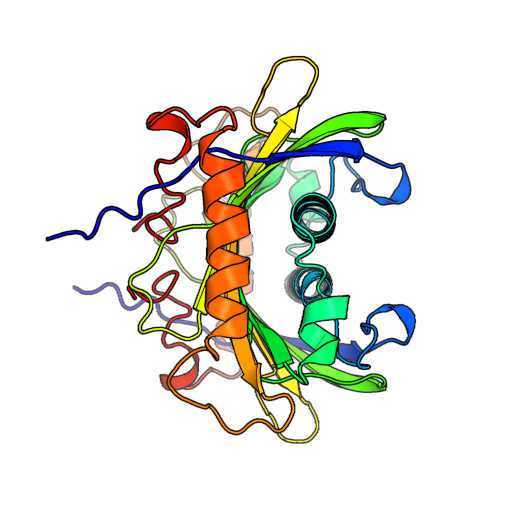6 ? -0.846 3.143 5.988 1 93.5 116 ARG B O 1
ATOM 2338 N N . THR B 1 117 ? -0.955 5.133 6.918 1 93.5 117 THR B N 1
ATOM 2339 C CA . THR B 1 117 ? 0.39 5.504 6.496 1 93.5 117 THR B CA 1
ATOM 2340 C C . THR B 1 117 ? 1.184 6.086 7.66 1 93.5 117 THR B C 1
ATOM 2342 O O . THR B 1 117 ? 0.619 6.75 8.531 1 93.5 117 THR B O 1
ATOM 2345 N N . ARG B 1 118 ? 2.42 5.844 7.691 1 92 118 ARG B N 1
ATOM 2346 C CA . ARG B 1 118 ? 3.361 6.438 8.633 1 92 118 ARG B CA 1
ATOM 2347 C C . ARG B 1 118 ? 4.5 7.141 7.902 1 92 118 ARG B C 1
ATOM 2349 O O . ARG B 1 118 ? 5.117 6.562 7.004 1 92 118 ARG B O 1
ATOM 2356 N N . GLN B 1 119 ? 4.656 8.289 8.297 1 90.56 119 GLN B N 1
ATOM 2357 C CA . GLN B 1 119 ? 5.676 9.125 7.672 1 90.56 119 GLN B CA 1
ATOM 2358 C C . GLN B 1 119 ? 6.633 9.695 8.711 1 90.56 119 GLN B C 1
ATOM 2360 O O . GLN B 1 119 ? 6.242 9.938 9.859 1 90.56 119 GLN B O 1
ATOM 2365 N N . LEU B 1 120 ? 7.793 9.891 8.305 1 87.06 120 LEU B N 1
ATOM 2366 C CA . LEU B 1 120 ? 8.82 10.484 9.148 1 87.06 120 LEU B CA 1
ATOM 2367 C C . LEU B 1 120 ? 9.023 11.961 8.797 1 87.06 120 LEU B C 1
ATOM 2369 O O . LEU B 1 120 ? 9.062 12.328 7.625 1 87.06 120 LEU B O 1
ATOM 2373 N N . VAL B 1 121 ? 9.062 12.758 9.828 1 82.81 121 VAL B N 1
ATOM 2374 C CA . VAL B 1 121 ? 9.391 14.164 9.633 1 82.81 121 VAL B CA 1
ATOM 2375 C C . VAL B 1 121 ? 10.867 14.398 9.953 1 82.81 121 VAL B C 1
ATOM 2377 O O . VAL B 1 121 ? 11.305 14.18 11.086 1 82.81 121 VAL B O 1
ATOM 2380 N N . MET B 1 122 ? 11.578 14.828 8.906 1 81.19 122 MET B N 1
ATOM 2381 C CA . MET B 1 122 ? 13.008 15.023 9.117 1 81.19 122 MET B CA 1
ATOM 2382 C C . MET B 1 122 ? 13.523 16.188 8.281 1 81.19 122 MET B C 1
ATOM 2384 O O . MET B 1 122 ? 12.883 16.594 7.301 1 81.19 122 MET B O 1
ATOM 2388 N N . PRO B 1 123 ? 14.648 16.734 8.844 1 75.75 123 PRO B N 1
ATOM 2389 C CA . PRO B 1 123 ? 15.258 17.75 7.98 1 75.75 123 PRO B CA 1
ATOM 2390 C C . PRO B 1 123 ? 15.664 17.203 6.613 1 75.75 123 PRO B C 1
ATOM 2392 O O . PRO B 1 123 ? 16.047 16.031 6.504 1 75.75 123 PRO B O 1
ATOM 2395 N N . GLN B 1 124 ? 15.57 18 5.602 1 73.75 124 GLN B N 1
ATOM 2396 C CA . GLN B 1 124 ? 15.898 17.594 4.242 1 73.75 124 GLN B CA 1
ATOM 2397 C C . GLN B 1 124 ? 17.344 17.125 4.148 1 73.75 124 GLN B C 1
ATOM 2399 O O . GLN B 1 124 ? 17.688 16.266 3.334 1 73.75 124 GLN B O 1
ATOM 2404 N N . ASN B 1 125 ? 18.094 17.688 4.992 1 68.38 125 ASN B N 1
ATOM 2405 C CA . ASN B 1 125 ? 19.516 17.344 4.934 1 68.38 125 ASN B CA 1
ATOM 2406 C C . ASN B 1 125 ? 19.812 16.047 5.684 1 68.38 125 ASN B C 1
ATOM 2408 O O . ASN B 1 125 ? 20.953 15.586 5.711 1 68.38 125 ASN B O 1
ATOM 2412 N N . GLY B 1 126 ? 18.797 15.375 6.129 1 64.12 126 GLY B N 1
ATOM 2413 C CA . GLY B 1 126 ? 18.906 14.008 6.609 1 64.12 126 GLY B CA 1
ATOM 2414 C C . GLY B 1 126 ? 19.25 13.914 8.086 1 64.12 126 GLY B C 1
ATOM 2415 O O . GLY B 1 126 ? 19.297 12.82 8.64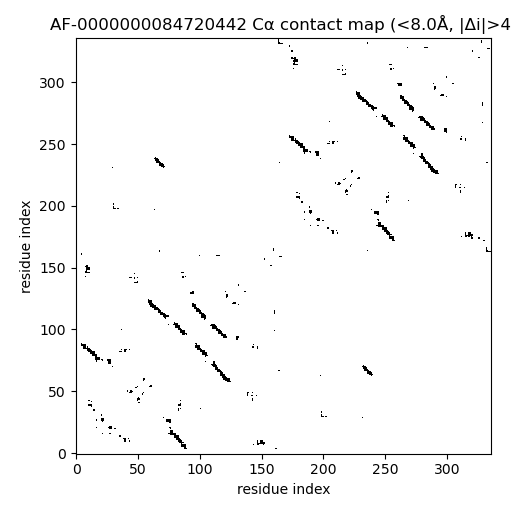8 1 64.12 126 GLY B O 1
ATOM 2416 N N . THR B 1 127 ? 19.641 15.008 8.734 1 59.44 127 THR B N 1
ATOM 2417 C CA . THR B 1 127 ? 20.062 14.875 10.125 1 59.44 127 THR B CA 1
ATOM 2418 C C . THR B 1 127 ? 18.844 14.734 11.039 1 59.44 127 THR B C 1
ATOM 2420 O O . THR B 1 127 ? 17.984 15.609 11.078 1 59.44 127 THR B O 1
ATOM 2423 N N . LEU B 1 128 ? 18.578 13.406 11.297 1 56.78 128 LEU B N 1
ATOM 2424 C CA . LEU B 1 128 ? 17.422 13.141 12.141 1 56.78 128 LEU B CA 1
ATOM 2425 C C . LEU B 1 128 ? 17.453 14.016 13.391 1 56.78 128 LEU B C 1
ATOM 2427 O O . LEU B 1 128 ? 18.438 14.016 14.133 1 56.78 128 LEU B O 1
ATOM 2431 N N . ARG B 1 129 ? 16.828 15.164 13.398 1 55.81 129 ARG B N 1
ATOM 2432 C CA . ARG B 1 129 ? 16.688 15.859 14.672 1 55.81 129 ARG B CA 1
ATOM 2433 C C . ARG B 1 129 ? 15.547 15.273 15.492 1 55.81 129 ARG B C 1
ATOM 2435 O O . ARG B 1 129 ? 14.578 14.758 14.938 1 55.81 129 ARG B O 1
ATOM 2442 N N . THR B 1 130 ? 15.844 14.75 16.734 1 55.66 130 THR B N 1
ATOM 2443 C CA . THR B 1 130 ? 14.969 14.156 17.75 1 55.66 130 THR B CA 1
ATOM 2444 C C . THR B 1 130 ? 13.641 14.906 17.828 1 55.66 130 THR B C 1
ATOM 2446 O O . THR B 1 130 ? 12.594 14.312 18.078 1 55.66 130 THR B O 1
ATOM 2449 N N . ARG B 1 131 ? 13.625 16.141 18.016 1 61.16 131 ARG B N 1
ATOM 2450 C CA . ARG B 1 131 ? 12.391 16.844 18.391 1 61.16 131 ARG B CA 1
ATOM 2451 C C . ARG B 1 131 ? 11.883 17.703 17.234 1 61.16 131 ARG B C 1
ATOM 2453 O O . ARG B 1 131 ? 12.672 18.375 16.562 1 61.16 131 ARG B O 1
ATOM 2460 N N . LEU B 1 132 ? 10.578 17.391 16.859 1 69.19 132 LEU B N 1
ATOM 2461 C CA . LEU B 1 132 ? 9.922 18.25 15.867 1 69.19 132 LEU B CA 1
ATOM 2462 C C . LEU B 1 132 ? 10.062 19.719 16.234 1 69.19 132 LEU B C 1
ATOM 2464 O O . LEU B 1 132 ? 9.898 20.094 17.391 1 69.19 132 LEU B O 1
ATOM 2468 N N . PRO B 1 133 ? 10.586 20.516 15.281 1 71.31 133 PRO B N 1
ATOM 2469 C CA . PRO B 1 133 ? 10.57 21.953 15.562 1 71.31 133 PRO B CA 1
ATOM 2470 C C . PRO B 1 133 ? 9.211 22.438 16.062 1 71.31 133 PRO B C 1
ATOM 2472 O O . PRO B 1 133 ? 8.18 21.859 15.711 1 71.31 133 PRO B O 1
ATOM 2475 N N . ASP B 1 134 ? 9.211 23.375 16.984 1 74.19 134 ASP B N 1
ATOM 2476 C CA . ASP B 1 134 ? 7.996 23.922 17.594 1 74.19 134 ASP B CA 1
ATOM 2477 C C . ASP B 1 134 ? 6.977 24.297 16.531 1 74.19 134 ASP B C 1
ATOM 2479 O O . ASP B 1 134 ? 5.77 24.156 16.734 1 74.19 134 ASP B O 1
ATOM 2483 N N . GLU B 1 135 ? 7.48 24.766 15.453 1 74.12 135 GLU B N 1
ATOM 2484 C CA . GLU B 1 135 ? 6.586 25.203 14.391 1 74.12 135 GLU B CA 1
ATOM 2485 C C . GLU B 1 135 ? 5.793 24.047 13.812 1 74.12 135 GLU B C 1
ATOM 2487 O O . GLU B 1 135 ? 4.609 24.188 13.492 1 74.12 135 GLU B O 1
ATOM 2492 N N . ILE B 1 136 ? 6.434 22.984 13.727 1 76.19 136 ILE B N 1
ATOM 2493 C CA . ILE B 1 136 ? 5.762 21.812 13.195 1 76.19 136 ILE B CA 1
ATOM 2494 C C . ILE B 1 136 ? 4.738 21.297 14.211 1 76.19 136 ILE B C 1
ATOM 2496 O O . ILE B 1 136 ? 3.629 20.906 13.836 1 76.19 136 ILE B O 1
ATOM 2500 N N . GLN B 1 137 ? 5.102 21.406 15.344 1 78.69 137 GLN B N 1
ATOM 2501 C CA . GLN B 1 137 ? 4.191 20.984 16.406 1 78.69 137 GLN B CA 1
ATOM 2502 C C . GLN B 1 137 ? 2.92 21.828 16.391 1 78.69 137 GLN B C 1
ATOM 2504 O O . GLN B 1 137 ? 1.819 21.312 16.578 1 78.69 137 GLN B O 1
ATOM 2509 N N . SER B 1 138 ? 3.072 23.141 16.312 1 81.38 138 SER B N 1
ATOM 2510 C CA . SER B 1 138 ? 1.921 24.031 16.266 1 81.38 138 SER B CA 1
ATOM 2511 C C . SER B 1 138 ? 1.005 23.719 15.094 1 81.38 138 SER B C 1
ATOM 2513 O O . SER B 1 138 ? -0.22 23.766 15.219 1 81.38 138 SER B O 1
ATOM 2515 N N . ARG B 1 139 ? 1.594 23.359 14.008 1 81.06 139 ARG B N 1
ATOM 2516 C CA . ARG B 1 139 ? 0.81 23.031 12.82 1 81.06 139 ARG B CA 1
ATOM 2517 C C . ARG B 1 139 ? 0.04 21.719 13.031 1 81.06 139 ARG B C 1
ATOM 2519 O O . ARG B 1 139 ? -1.117 21.609 12.625 1 81.06 139 ARG B O 1
ATOM 2526 N N . LEU B 1 140 ? 0.704 20.781 13.609 1 84.94 140 LEU B N 1
ATOM 2527 C CA . LEU B 1 140 ? 0.033 19.531 13.914 1 84.94 140 LEU B CA 1
ATOM 2528 C C . LEU B 1 140 ? -1.127 19.75 14.883 1 84.94 140 LEU B C 1
ATOM 2530 O O . LEU B 1 140 ? -2.182 19.125 14.742 1 84.94 140 LEU B O 1
ATOM 2534 N N . GLU B 1 141 ? -0.908 20.641 15.781 1 85.88 141 GLU B N 1
ATOM 2535 C CA . GLU B 1 141 ? -1.972 20.984 16.719 1 85.88 141 GLU B CA 1
ATOM 2536 C C . GLU B 1 141 ? -3.168 21.594 16 1 85.88 141 GLU B C 1
ATOM 2538 O O . GLU B 1 141 ? -4.316 21.344 16.359 1 85.88 141 GLU B O 1
ATOM 2543 N N . SER B 1 142 ? -2.873 22.438 15.047 1 87.44 142 SER B N 1
ATOM 2544 C CA . SER B 1 142 ? -3.949 23.031 14.266 1 87.44 142 SER B CA 1
ATOM 2545 C C . SER B 1 142 ? -4.758 21.969 13.531 1 87.44 142 SER B C 1
ATOM 2547 O O . SER B 1 142 ? -5.98 22.078 13.422 1 87.44 142 SER B O 1
ATOM 2549 N N . VAL B 1 143 ? -4.094 20.969 13.008 1 90.44 143 VAL B N 1
ATOM 2550 C CA . VAL B 1 143 ? -4.762 19.875 12.312 1 90.44 143 VAL B CA 1
ATOM 2551 C C . VAL B 1 143 ? -5.656 19.109 13.289 1 90.44 143 VAL B C 1
ATOM 2553 O O . VAL B 1 143 ? -6.82 18.828 12.984 1 90.44 143 VAL B O 1
ATOM 2556 N N . TRP B 1 144 ? -5.152 18.828 14.461 1 90.44 144 TRP B N 1
ATOM 2557 C CA . TRP B 1 144 ? -5.922 18.078 15.453 1 90.44 144 TRP B CA 1
ATOM 2558 C C . TRP B 1 144 ? -7.129 18.891 15.914 1 90.44 144 TRP B C 1
ATOM 2560 O O . TRP B 1 144 ? -8.219 18.344 16.094 1 90.44 144 TRP B O 1
ATOM 2570 N N . SER B 1 145 ? -6.871 20.141 16.109 1 91.12 145 SER B N 1
ATOM 2571 C CA . SER B 1 145 ? -7.969 21 16.516 1 91.12 145 SER B CA 1
ATOM 2572 C C . SER B 1 145 ? -9.086 21.016 15.477 1 91.12 145 SER B C 1
ATOM 2574 O O . SER B 1 145 ? -10.266 20.953 15.82 1 91.12 145 SER B O 1
ATOM 2576 N N . TYR B 1 146 ? -8.711 21.156 14.25 1 93.56 146 TYR B N 1
ATOM 2577 C CA . TYR B 1 146 ? -9.688 21.094 13.172 1 93.56 146 TYR B CA 1
ATOM 2578 C C . TYR B 1 146 ? -10.414 19.75 13.172 1 93.56 146 TYR B C 1
ATOM 2580 O O . TYR B 1 146 ? -11.641 19.703 13.078 1 93.56 146 TYR B O 1
ATOM 2588 N N . LEU B 1 147 ? -9.703 18.641 13.297 1 94.25 147 LEU B N 1
ATOM 2589 C CA . LEU B 1 147 ? -10.289 17.297 13.242 1 94.25 147 LEU B CA 1
ATOM 2590 C C . LEU B 1 147 ? -11.234 17.078 14.414 1 94.25 147 LEU B C 1
ATOM 2592 O O . LEU B 1 147 ? -12.203 16.328 14.297 1 94.25 147 LEU B O 1
ATOM 2596 N N . GLU B 1 148 ? -10.984 17.703 15.484 1 92.81 148 GLU B N 1
ATOM 2597 C CA . GLU B 1 148 ? -11.867 17.594 16.641 1 92.81 148 GLU B CA 1
ATOM 2598 C C . GLU B 1 148 ? -13.25 18.172 16.344 1 92.81 148 GLU B C 1
ATOM 2600 O O . GLU B 1 148 ? -14.227 17.812 17 1 92.81 148 GLU B O 1
ATOM 2605 N N . THR B 1 149 ? -13.312 19.047 15.359 1 95.19 149 THR B N 1
ATOM 2606 C CA . THR B 1 149 ? -14.586 19.656 14.992 1 95.19 149 THR B CA 1
ATOM 2607 C C . THR B 1 149 ? -15.305 18.812 13.938 1 95.19 149 THR B C 1
ATOM 2609 O O . THR B 1 149 ? -16.453 19.109 13.586 1 95.19 149 THR B O 1
ATOM 2612 N N . CYS B 1 150 ? -14.672 17.828 13.43 1 96.19 150 CYS B N 1
ATOM 2613 C CA . CYS B 1 150 ? -15.188 16.984 12.344 1 96.19 150 CYS B CA 1
ATOM 2614 C C . CYS B 1 150 ? -15.93 15.781 12.891 1 96.19 150 CYS B C 1
ATOM 2616 O O . CYS B 1 150 ? -15.797 15.445 14.07 1 96.19 150 CYS B O 1
ATOM 2618 N N . PRO B 1 151 ? -16.75 15.156 12.016 1 95.31 151 PRO B N 1
ATOM 2619 C CA . PRO B 1 151 ? -17.391 13.93 12.461 1 95.31 151 PRO B CA 1
ATOM 2620 C C . PRO B 1 151 ? -16.406 12.836 12.852 1 95.31 151 PRO B C 1
ATOM 2622 O O . PRO B 1 151 ? -15.273 12.812 12.344 1 95.31 151 PRO B O 1
ATOM 2625 N N . ARG B 1 152 ? -16.906 11.891 13.664 1 93 152 ARG B N 1
ATOM 2626 C CA . ARG B 1 152 ? -16.031 10.836 14.18 1 93 152 ARG B CA 1
ATOM 2627 C C . ARG B 1 152 ? -16.453 9.477 13.625 1 93 152 ARG B C 1
ATOM 2629 O O . ARG B 1 152 ? -17.625 9.25 13.336 1 93 152 ARG B O 1
ATOM 2636 N N . TRP B 1 153 ? -15.422 8.641 13.508 1 92.12 153 TRP B N 1
ATOM 2637 C CA . TRP B 1 153 ? -15.719 7.246 13.195 1 92.12 153 TRP B CA 1
ATOM 2638 C C . TRP B 1 153 ? -16.328 6.531 14.391 1 92.12 153 TRP B C 1
ATOM 2640 O O . TRP B 1 153 ? -16.016 6.852 15.539 1 92.12 153 TRP B O 1
ATOM 2650 N N . GLN B 1 154 ? -17.125 5.496 14.055 1 87.31 154 GLN B N 1
ATOM 2651 C CA . GLN B 1 154 ? -17.578 4.59 15.109 1 87.31 154 GLN B CA 1
ATOM 2652 C C . GLN B 1 154 ? -16.469 3.631 15.523 1 87.31 154 GLN B C 1
ATOM 2654 O O . GLN B 1 154 ? -15.531 3.387 14.766 1 87.31 154 GLN B O 1
ATOM 2659 N N . GLU B 1 155 ? -16.594 3.166 16.672 1 80.69 155 GLU B N 1
ATOM 2660 C CA . GLU B 1 155 ? -15.57 2.285 17.234 1 80.69 155 GLU B CA 1
ATOM 2661 C C . GLU B 1 155 ? -15.281 1.115 16.297 1 80.69 155 GLU B C 1
ATOM 2663 O O . GLU B 1 155 ? -14.117 0.739 16.109 1 80.69 155 GLU B O 1
ATOM 2668 N N . GLU B 1 156 ? -16.281 0.53 15.719 1 79.75 156 GLU B N 1
ATOM 2669 C CA . GLU B 1 156 ? -16.141 -0.626 14.844 1 79.75 156 GLU B CA 1
ATOM 2670 C C . GLU B 1 156 ? -15.352 -0.269 13.578 1 79.75 156 GLU B C 1
ATOM 2672 O O . GLU B 1 156 ? -14.711 -1.132 12.977 1 79.75 156 GLU B O 1
ATOM 2677 N N . GLN B 1 157 ? -15.383 1.009 13.234 1 81.88 157 GLN B N 1
ATOM 2678 C CA . GLN B 1 157 ? -14.742 1.466 12.016 1 81.88 157 GLN B CA 1
ATOM 2679 C C . GLN B 1 157 ? -13.25 1.702 12.234 1 81.88 157 GLN B C 1
ATOM 2681 O O . GLN B 1 157 ? -12.477 1.796 11.273 1 81.88 157 GLN B O 1
ATOM 2686 N N . ILE B 1 158 ? -12.906 1.764 13.477 1 79.62 158 ILE B N 1
ATOM 2687 C CA . ILE B 1 158 ? -11.516 2.082 13.797 1 79.62 158 ILE B CA 1
ATOM 2688 C C . ILE B 1 158 ? -10.766 0.806 14.172 1 79.62 158 ILE B C 1
ATOM 2690 O O . ILE B 1 158 ? -9.531 0.779 14.172 1 79.62 158 ILE B O 1
ATOM 2694 N N . LEU B 1 159 ? -11.562 -0.147 14.391 1 73 159 LEU B N 1
ATOM 2695 C CA . LEU B 1 159 ? -10.953 -1.405 14.797 1 73 159 LEU B CA 1
ATOM 2696 C C . LEU B 1 159 ? -10 -1.923 13.727 1 73 159 LEU B C 1
ATOM 2698 O O . LEU B 1 159 ? -10.359 -1.969 12.547 1 73 159 LEU B O 1
ATOM 2702 N N . GLY B 1 160 ? -8.75 -2.189 14.039 1 69.69 160 GLY B N 1
ATOM 2703 C CA . GLY B 1 160 ? -7.77 -2.725 13.102 1 69.69 160 GLY B CA 1
ATOM 2704 C C . GLY B 1 160 ? -6.887 -1.657 12.484 1 69.69 160 GLY B C 1
ATOM 2705 O O . GLY B 1 160 ? -5.789 -1.951 12.008 1 69.69 160 GLY B O 1
ATOM 2706 N N . LEU B 1 161 ? -7.547 -0.478 12.383 1 73.31 161 LEU B N 1
ATOM 2707 C CA . LEU B 1 161 ? -6.785 0.624 11.805 1 73.31 161 LEU B CA 1
ATOM 2708 C C . LEU B 1 161 ? -5.637 1.034 12.719 1 73.31 161 LEU B C 1
ATOM 2710 O O . LEU B 1 161 ? -4.586 1.468 12.242 1 73.31 161 LEU B O 1
ATOM 2714 N N . MET B 1 162 ? -5.867 0.875 14.086 1 63.69 162 MET B N 1
ATOM 2715 C CA . MET B 1 162 ? -4.902 1.39 15.055 1 63.69 162 MET B CA 1
ATOM 2716 C C . MET B 1 162 ? -3.848 0.34 15.383 1 63.69 162 MET B C 1
ATOM 2718 O O . MET B 1 162 ? -2.834 0.649 16.016 1 63.69 162 MET B O 1
ATOM 2722 N N . GLY B 1 163 ? -4.16 -1.002 15.055 1 56.72 163 GLY B N 1
ATOM 2723 C CA . GLY B 1 163 ? -3.324 -2.074 15.57 1 56.72 163 GLY B CA 1
ATOM 2724 C C . GLY B 1 163 ? -2.441 -2.707 14.516 1 56.72 163 GLY B C 1
ATOM 2725 O O . GLY B 1 163 ? -1.698 -3.648 14.797 1 56.72 163 GLY B O 1
ATOM 2726 N N . GLY B 1 164 ? -2.117 -2.021 13.484 1 52.66 164 GLY B N 1
ATOM 2727 C CA . GLY B 1 164 ? -1.328 -2.703 12.477 1 52.66 164 GLY B CA 1
ATOM 2728 C C . GLY B 1 164 ? -2.049 -3.887 11.852 1 52.66 164 GLY B C 1
ATOM 2729 O O . GLY B 1 164 ? -3.225 -4.125 12.141 1 52.66 164 GLY B O 1
ATOM 2730 N N . PRO B 1 165 ? -1.495 -4.738 10.875 1 48.44 165 PRO B N 1
ATOM 2731 C CA . PRO B 1 165 ? -2.18 -5.883 10.273 1 48.44 165 PRO B CA 1
ATOM 2732 C C . PRO B 1 165 ? -2.713 -6.867 11.312 1 48.44 165 PRO B C 1
ATOM 2734 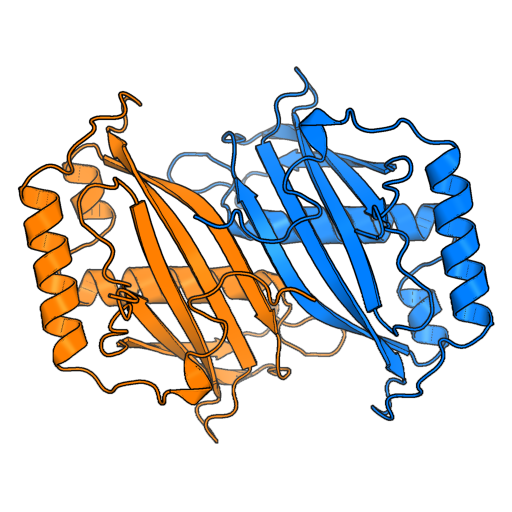O O . PRO B 1 165 ? -2.141 -6.996 12.398 1 48.44 165 PRO B O 1
ATOM 2737 N N . PRO B 1 166 ? -4.066 -7.297 11.086 1 41.41 166 PRO B N 1
ATOM 2738 C CA . PRO B 1 166 ? -4.594 -8.273 12.047 1 41.41 166 PRO B CA 1
ATOM 2739 C C . PRO B 1 166 ? -3.629 -9.43 12.297 1 41.41 166 PRO B C 1
ATOM 2741 O O . PRO B 1 166 ? -2.871 -9.812 11.406 1 41.41 166 PRO B O 1
ATOM 2744 N N . ARG B 1 167 ? -3.172 -9.539 13.586 1 37.78 167 ARG B N 1
ATOM 2745 C CA . ARG B 1 167 ? -2.508 -10.789 13.945 1 37.78 167 ARG B CA 1
ATOM 2746 C C . ARG B 1 167 ? -3.289 -11.992 13.43 1 37.78 167 ARG B C 1
ATOM 2748 O O . ARG B 1 167 ? -4.48 -12.133 13.703 1 37.78 167 ARG B O 1
ATOM 2755 N N . SER B 1 168 ? -2.979 -12.422 12.219 1 32.16 168 SER B N 1
ATOM 2756 C CA . SER B 1 168 ? -3.684 -13.641 11.828 1 32.16 168 SER B CA 1
ATOM 2757 C C . SER B 1 168 ? -3.42 -14.766 12.812 1 32.16 168 SER B C 1
ATOM 2759 O O . SER B 1 168 ? -2.312 -14.898 13.344 1 32.16 168 SER B O 1
#

Radius of gyration: 20.35 Å; Cα contacts (8 Å, |Δi|>4): 652; chains: 2; bounding box: 49×56×48 Å

Solvent-accessible surface area (backbone atoms only — not comparable to full-atom values): 18208 Å² total; per-residue (Å²): 126,82,76,71,61,54,73,52,12,36,50,78,34,81,47,61,38,46,82,92,46,37,42,99,85,41,31,54,35,79,53,54,53,48,59,52,52,50,50,33,54,51,50,52,16,61,74,52,74,52,31,65,69,58,42,43,72,65,45,39,33,68,51,66,41,33,38,38,40,39,47,72,40,89,46,42,61,70,38,49,33,32,33,34,37,31,64,48,56,62,83,74,80,46,43,61,48,40,37,40,41,38,34,24,32,64,87,78,58,51,57,29,32,35,32,32,39,33,26,36,55,29,40,61,86,61,58,75,58,68,67,69,53,68,68,55,49,53,46,52,47,47,44,50,56,53,22,62,74,33,63,67,76,54,71,82,75,46,59,60,66,81,66,44,56,78,84,124,128,83,78,69,65,61,74,50,11,36,49,78,35,82,47,62,39,45,83,90,47,36,43,98,85,41,31,55,36,80,52,53,53,47,58,51,51,51,52,31,53,51,50,52,15,62,76,52,74,53,31,65,68,60,41,41,74,66,44,38,34,67,51,65,40,33,38,39,39,40,48,72,40,87,46,41,60,70,38,49,32,31,32,33,36,31,64,53,65,61,82,70,79,46,42,60,48,38,36,39,40,36,34,24,32,64,86,78,58,51,57,28,33,35,31,32,40,32,27,37,52,28,39,59,86,61,58,74,55,69,66,68,54,67,67,55,50,54,42,53,47,46,44,49,56,53,22,60,74,33,62,65,76,52,71,81,73,44,60,57,65,82,66,42,56,77,84,124

Sequence (336 aa):
MSTSVQVLGYHETPGRVRFGEVDRYGYLWHGHALAYFEAARADLARRTRLSVSELLEFNLAVPMVDLWIEYKKPAHEDEELVTQISLLRQPLRTPFIQFAYRIVKLQDGQEVLRGRTRQLVMPQNGTLRTRLPDEIQSRLESVWSYLETCPRWQEEQILGLMGGPPRSMSTSVQVLGYHETPGRVRFGEVDRYGYLWHGHALAYFEAARADLARRTRLSVSELLEFNLAVPMVDLWIEYKKPAHEDEELVTQISLLRQPLRTPFIQFAYRIVKLQDGQEVLRGRTRQLVMPQNGTLRTRLPDEIQSRLESVWSYLETCPRWQEEQILGLMGGPPRS

InterPro domains:
  IPR029069 HotDog domain superfamily [SSF54637] (10-149)
  IPR050563 4-hydroxybenzoyl-CoA thioesterase [PTHR31793] (11-143)

Secondary structure (DSSP, 8-state):
----------EEEEEE--GGGB-TTSBBPGGGHHHHHHHHHHHHHHHHT--HHHHHHTTEE--EEEEEEEE-S--BTT-EEEEEEEEE---TTSSEEEEEEEEEETTT--EEEEEEEEEE-EETT----SSPPHHHHHHHHHHHHHHHTS----HHHHTTTSSSS---/----------EEEEEE--GGGB-TTSBBPGGGHHHHHHHHHHHHHHHHT--HHHHHHTTEE--EEEEEEEE-S--BTT-EEEEEEEEE---TTSSEEEEEEEEEETTT--EEEEEEEEEE-EETT----SS--HHHHHHHHHHHHHHHTS----HHHHTTTSSSS---